Protein AF-0000000074165995 (afdb_homodimer)

Sequence (216 aa):
MGRVEPGESVTDAVRREVREEAGLVVAPDVELTGVYTDPATQLFDTSDGPMQYLAHVFRCAWVDGDPEPDGDETTAVDFFEPGEYPTDLHPSDDWIAHARHGDGVEVTMGRVEPGESVTDAVRREVREEAGLVVAPDVELTGVYTDPATQLFDTSDGPMQYLAHVFRCAWVDGDPEPDGDETTAVDFFEPGEYPTDLHPSDDWIAHARHGDGVEVT

pLDDT: mean 88.99, std 8.63, range [54.12, 97.25]

Secondary structure (DSSP, 8-state):
---PPTTS-HHHHHHHHHHHHH-EEE-S--EEEEEE--HHHHEEEETTEEEE--EEEEE--EEEE-----SSS-S------TT-S-TT-SS-HHHHHHHHH--S-EE-/---PPTTS-HHHHHHHHHHHHH-EEE-S--EEEEEE--HHHHEEEETTEEEE--EEEEE--EEEE-----SSS-S------TT-S-TTPSSPHHHHHHHHH--S-EE-

Foldseek 3Di:
DWDDDPPDDPLVRVQVCCCQAFVFGWDSDKAWAEWEFPCVQFWDADPVGIDGDGDTDIDTHTDDGDTDGNCPPHNDDDDDDVPGDDCPDPDHPVSVVRNVDNDHYYYD/DWDDDPPDDPLVRVQVCCCQAFVFGWDSDKAWAEWEFPCVPFWDADPVGIDGDGDTDIDTHTDDGDTDGNCPPHNDDDDDDVPGDDCPDPDHPVSVVRNVDNDHYYYD

Solvent-accessible surface area (backbone atoms only — not comparable to full-atom values): 12763 Å² total; per-residue (Å²): 136,78,71,71,51,89,80,43,20,58,65,55,29,51,48,50,39,41,29,60,39,29,31,31,36,51,45,88,77,59,40,71,30,29,39,46,18,38,33,93,78,27,51,42,84,46,99,94,39,77,45,68,46,75,43,73,41,68,45,69,45,81,71,44,71,56,71,34,40,56,66,72,93,22,82,71,51,80,90,60,57,92,89,66,52,74,82,81,52,87,77,53,70,61,56,54,50,38,61,74,67,49,81,70,65,47,76,60,137,79,70,70,52,89,81,43,19,58,65,54,28,50,49,49,38,41,30,58,40,28,32,30,36,51,46,88,75,60,39,72,29,30,39,45,18,37,34,92,80,28,51,41,83,48,99,94,40,80,45,68,46,77,42,73,41,66,46,68,45,80,72,43,69,58,70,34,42,56,65,73,93,22,82,72,50,78,91,59,57,92,88,64,51,73,84,82,47,89,70,55,70,62,55,54,50,39,61,72,67,50,80,69,64,48,75,60

Radius of gyration: 19.13 Å; Cα contacts (8 Å, |Δi|>4): 357; chains: 2; bounding box: 40×54×45 Å

Nearest PDB structures (foldseek):
  5isy-assembly1_C  TM=7.998E-01  e=5.322E-03  Escherichia coli K-12
  3j7y-assembly1_e  TM=4.695E-01  e=6.249E+00  Homo sapiens
  8b9a-assembly1_C  TM=3.951E-01  e=5.864E+00  Saccharomyces cerevisiae
  3j7y-assembly1_e  TM=4.696E-01  e=4.653E+00  Homo sapiens
  8b9a-assembly1_C  TM=3.965E-01  e=4.367E+00  Saccharomyces cerevisiae

Structure (mmCIF, N/CA/C/O backbone):
data_AF-0000000074165995-model_v1
#
loop_
_entity.id
_entity.type
_entity.pdbx_description
1 polymer 'Mismatch repair protein'
#
loop_
_atom_site.group_PDB
_atom_site.id
_atom_site.type_symbol
_atom_site.label_atom_id
_atom_site.label_alt_id
_atom_site.label_comp_id
_atom_site.label_asym_id
_atom_site.label_entity_id
_atom_site.label_seq_id
_atom_site.pdbx_PDB_ins_code
_atom_site.Cartn_x
_atom_site.Cartn_y
_atom_site.Cartn_z
_atom_site.occupancy
_atom_site.B_iso_or_equiv
_atom_site.auth_seq_id
_atom_site.auth_comp_id
_atom_site.auth_asym_id
_atom_site.auth_atom_id
_atom_site.pdbx_PDB_model_num
ATOM 1 N N . MET A 1 1 ? -4.707 -13.18 -7.508 1 67.5 1 MET A N 1
ATOM 2 C CA . MET A 1 1 ? -4.207 -12.078 -6.691 1 67.5 1 MET A CA 1
ATOM 3 C C . MET A 1 1 ? -4.301 -12.414 -5.207 1 67.5 1 MET A C 1
ATOM 5 O O . MET A 1 1 ? -5.27 -13.031 -4.766 1 67.5 1 MET A O 1
ATOM 9 N N . GLY A 1 2 ? -3.135 -12.188 -4.57 1 79.44 2 GLY A N 1
ATOM 10 C CA . GLY A 1 2 ? -3.1 -12.523 -3.154 1 79.44 2 GLY A CA 1
ATOM 11 C C . GLY A 1 2 ? -3.484 -11.367 -2.258 1 79.44 2 GLY A C 1
ATOM 12 O O . GLY A 1 2 ? -3.273 -10.203 -2.609 1 79.44 2 GLY A O 1
ATOM 13 N N . ARG A 1 3 ? -4.18 -11.695 -1.205 1 85.75 3 ARG A N 1
ATOM 14 C CA . ARG A 1 3 ? -4.57 -10.711 -0.198 1 85.75 3 ARG A CA 1
ATOM 15 C C . ARG A 1 3 ? -3.732 -10.867 1.068 1 85.75 3 ARG A C 1
ATOM 17 O O . ARG A 1 3 ? -3.299 -11.969 1.401 1 85.75 3 ARG A O 1
ATOM 24 N N . VAL A 1 4 ? -3.492 -9.703 1.673 1 90.81 4 VAL A N 1
ATOM 25 C CA . VAL A 1 4 ? -2.811 -9.727 2.963 1 90.81 4 VAL A CA 1
ATOM 26 C C . VAL A 1 4 ? -3.791 -10.141 4.059 1 90.81 4 VAL A C 1
ATOM 28 O O . VAL A 1 4 ? -4.898 -9.594 4.145 1 90.81 4 VAL A O 1
ATOM 31 N N . GLU A 1 5 ? -3.455 -11.172 4.848 1 89.06 5 GLU A N 1
ATOM 32 C CA . GLU A 1 5 ? -4.289 -11.602 5.965 1 89.06 5 GLU A CA 1
ATOM 33 C C . GLU A 1 5 ? -3.891 -10.891 7.254 1 89.06 5 GLU A C 1
ATOM 35 O O . GLU A 1 5 ? -2.732 -10.508 7.426 1 89.06 5 GLU A O 1
ATOM 40 N N . PRO A 1 6 ? -4.859 -10.727 8.086 1 87.12 6 PRO A N 1
ATOM 41 C CA . PRO A 1 6 ? -4.504 -10.133 9.375 1 87.12 6 PRO A CA 1
ATOM 42 C C . PRO A 1 6 ? -3.389 -10.898 10.086 1 87.12 6 PRO A C 1
ATOM 44 O O . PRO A 1 6 ? -3.367 -12.125 10.07 1 87.12 6 PRO A O 1
ATOM 47 N N . GLY A 1 7 ? -2.398 -10.156 10.641 1 92.31 7 GLY A N 1
ATOM 48 C CA . GLY A 1 7 ? -1.324 -10.773 11.406 1 92.31 7 GLY A CA 1
ATOM 49 C C . GLY A 1 7 ? -0.069 -11.008 10.586 1 92.31 7 GLY A C 1
ATOM 50 O O . GLY A 1 7 ? 0.951 -11.453 11.109 1 92.31 7 GLY A O 1
ATOM 51 N N . GLU A 1 8 ? -0.115 -10.664 9.328 1 94.25 8 GLU A N 1
ATOM 52 C CA . GLU A 1 8 ? 1.097 -10.82 8.531 1 94.25 8 GLU A CA 1
ATOM 53 C C . GLU A 1 8 ? 1.443 -9.531 7.793 1 94.25 8 GLU A C 1
ATOM 55 O O . GLU A 1 8 ? 0.583 -8.664 7.605 1 94.25 8 GLU A O 1
ATOM 60 N N . SER A 1 9 ? 2.725 -9.43 7.457 1 95.12 9 SER A N 1
ATOM 61 C CA . SER A 1 9 ? 3.176 -8.312 6.629 1 95.12 9 SER A CA 1
ATOM 62 C C . SER A 1 9 ? 2.875 -8.562 5.156 1 95.12 9 SER A C 1
ATOM 64 O O . SER A 1 9 ? 2.572 -9.688 4.758 1 95.12 9 SER A O 1
ATOM 66 N N . VAL A 1 10 ? 2.939 -7.469 4.398 1 95.5 10 VAL A N 1
ATOM 67 C CA . VAL A 1 10 ? 2.699 -7.602 2.967 1 95.5 10 VAL A CA 1
ATOM 68 C C . VAL A 1 10 ? 3.754 -8.523 2.35 1 95.5 10 VAL A C 1
ATOM 70 O O . VAL A 1 10 ? 3.457 -9.281 1.426 1 95.5 10 VAL A O 1
ATOM 73 N N . THR A 1 11 ? 4.988 -8.508 2.834 1 96.38 11 THR A N 1
ATOM 74 C CA . THR A 1 11 ? 6.051 -9.352 2.289 1 96.38 11 THR A CA 1
ATOM 75 C C . THR A 1 11 ? 5.824 -10.812 2.662 1 96.38 11 THR A C 1
ATOM 77 O O . THR A 1 11 ? 6.059 -11.711 1.848 1 96.38 11 THR A O 1
ATOM 80 N N . ASP A 1 12 ? 5.324 -11.039 3.918 1 96 12 ASP A N 1
ATOM 81 C CA . ASP A 1 12 ? 4.969 -12.398 4.312 1 96 12 ASP A CA 1
ATOM 82 C C . ASP A 1 12 ? 3.826 -12.938 3.455 1 96 12 ASP A C 1
ATOM 84 O O . ASP A 1 12 ? 3.83 -14.109 3.07 1 96 12 ASP A O 1
ATOM 88 N N . ALA A 1 13 ? 2.893 -12.062 3.225 1 95.94 13 ALA A N 1
ATOM 89 C CA . ALA A 1 13 ? 1.752 -12.445 2.398 1 95.94 13 ALA A CA 1
ATOM 90 C C . ALA A 1 13 ? 2.203 -12.852 0.999 1 95.94 13 ALA A C 1
ATOM 92 O O . ALA A 1 13 ? 1.726 -13.852 0.452 1 95.94 13 ALA A O 1
ATOM 93 N N . VAL A 1 14 ? 3.141 -12.062 0.401 1 96.19 14 VAL A N 1
ATOM 94 C CA . VAL A 1 14 ? 3.652 -12.367 -0.931 1 96.19 14 VAL A CA 1
ATOM 95 C C . VAL A 1 14 ? 4.266 -13.766 -0.942 1 96.19 14 VAL A C 1
ATOM 97 O O . VAL A 1 14 ? 3.93 -14.586 -1.797 1 96.19 14 VAL A O 1
ATOM 100 N N . ARG A 1 15 ? 5.086 -14.016 0.043 1 96.56 15 ARG A N 1
ATOM 101 C CA . ARG A 1 15 ? 5.766 -15.305 0.099 1 96.56 15 ARG A CA 1
ATOM 102 C C . ARG A 1 15 ? 4.766 -16.438 0.296 1 96.56 15 ARG A C 1
ATOM 104 O O . ARG A 1 15 ? 4.875 -17.484 -0.348 1 96.56 15 ARG A O 1
ATOM 111 N N . ARG A 1 16 ? 3.85 -16.234 1.185 1 96.25 16 ARG A N 1
ATOM 112 C CA . ARG A 1 16 ? 2.836 -17.25 1.437 1 96.25 16 ARG A CA 1
ATOM 113 C C . ARG A 1 16 ? 1.976 -17.484 0.2 1 96.25 16 ARG A C 1
ATOM 115 O O . ARG A 1 16 ? 1.785 -18.625 -0.223 1 96.25 16 ARG A O 1
ATOM 122 N N . GLU A 1 17 ? 1.45 -16.422 -0.405 1 95.75 17 GLU A N 1
ATOM 123 C CA . GLU A 1 17 ? 0.524 -16.516 -1.528 1 95.75 17 GLU A CA 1
ATOM 124 C C . GLU A 1 17 ? 1.2 -17.156 -2.742 1 95.75 17 GLU A C 1
ATOM 126 O O . GLU A 1 17 ? 0.565 -17.891 -3.5 1 95.75 17 GLU A O 1
ATOM 131 N N . VAL A 1 18 ? 2.482 -16.828 -3.037 1 95.38 18 VAL A N 1
ATOM 132 C CA . VAL A 1 18 ? 3.219 -17.406 -4.152 1 95.38 18 VAL A CA 1
ATOM 133 C C . VAL A 1 18 ? 3.359 -18.922 -3.947 1 95.38 18 VAL A C 1
ATOM 135 O O . VAL A 1 18 ? 3.211 -19.703 -4.891 1 95.38 18 VAL A O 1
ATOM 138 N N . ARG A 1 19 ? 3.6 -19.266 -2.674 1 95.62 19 ARG A N 1
ATOM 139 C CA . ARG A 1 19 ? 3.695 -20.688 -2.35 1 95.62 19 ARG A CA 1
ATOM 140 C C . ARG A 1 19 ? 2.35 -21.391 -2.529 1 95.62 19 ARG A C 1
ATOM 142 O O . ARG A 1 19 ? 2.271 -22.453 -3.146 1 95.62 19 ARG A O 1
ATOM 149 N N . GLU A 1 2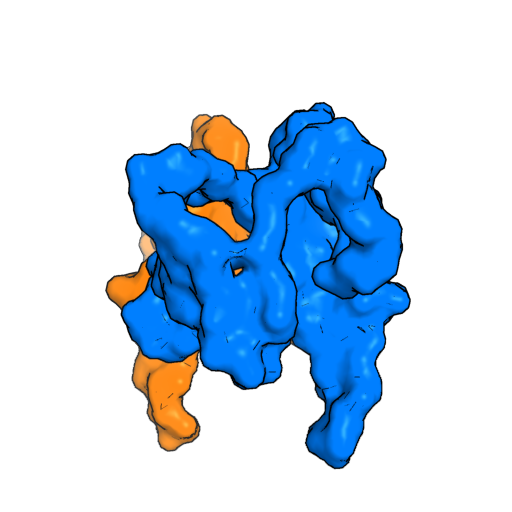0 ? 1.298 -20.797 -2 1 94.5 20 GLU A N 1
ATOM 150 C CA . GLU A 1 20 ? -0.033 -21.391 -2.018 1 94.5 20 GLU A CA 1
ATOM 151 C C . GLU A 1 20 ? -0.589 -21.453 -3.438 1 94.5 20 GLU A C 1
ATOM 153 O O . GLU A 1 20 ? -1.146 -22.484 -3.842 1 94.5 20 GLU A O 1
ATOM 158 N N . GLU A 1 21 ? -0.454 -20.422 -4.258 1 93.44 21 GLU A N 1
ATOM 159 C CA . GLU A 1 21 ? -1.161 -20.312 -5.531 1 93.44 21 GLU A CA 1
ATOM 160 C C . GLU A 1 21 ? -0.305 -20.812 -6.684 1 93.44 21 GLU A C 1
ATOM 162 O O . GLU A 1 21 ? -0.827 -21.156 -7.75 1 93.44 21 GLU A O 1
ATOM 167 N N . ALA A 1 22 ? 1.075 -20.828 -6.566 1 94.25 22 ALA A N 1
ATOM 168 C CA . ALA A 1 22 ? 1.949 -21.188 -7.684 1 94.25 22 ALA A CA 1
ATOM 169 C C . ALA A 1 22 ? 2.881 -22.328 -7.316 1 94.25 22 ALA A C 1
ATOM 171 O O . ALA A 1 22 ? 3.582 -22.875 -8.18 1 94.25 22 ALA A O 1
ATOM 172 N N . GLY A 1 23 ? 2.949 -22.703 -5.953 1 94.69 23 GLY A N 1
ATOM 173 C CA . GLY A 1 23 ? 3.812 -23.781 -5.52 1 94.69 23 GLY A CA 1
ATOM 174 C C . GLY A 1 23 ? 5.277 -23.391 -5.469 1 94.69 23 GLY A C 1
ATOM 175 O O . GLY A 1 23 ? 6.152 -24.266 -5.465 1 94.69 23 GLY A O 1
ATOM 176 N N . LEU A 1 24 ? 5.594 -22.125 -5.488 1 96.06 24 LEU A N 1
ATOM 177 C CA . LEU A 1 24 ? 6.969 -21.656 -5.578 1 96.06 24 LEU A CA 1
ATOM 178 C C . LEU A 1 24 ? 7.441 -21.078 -4.246 1 96.06 24 LEU A C 1
ATOM 180 O O . LEU A 1 24 ? 6.641 -20.547 -3.479 1 96.06 24 LEU A O 1
ATOM 184 N N . VAL A 1 25 ? 8.656 -21.266 -4.012 1 97 25 VAL A N 1
ATOM 185 C CA . VAL A 1 25 ? 9.32 -20.609 -2.889 1 97 25 VAL A CA 1
ATOM 186 C C . VAL A 1 25 ? 10.203 -19.469 -3.402 1 97 25 VAL A C 1
ATOM 188 O O . VAL A 1 25 ? 11.008 -19.672 -4.312 1 97 25 VAL A O 1
ATOM 191 N N . VAL A 1 26 ? 10.016 -18.328 -2.834 1 97.25 26 VAL A N 1
ATOM 192 C CA . VAL A 1 26 ? 10.781 -17.172 -3.279 1 97.25 26 VAL A CA 1
ATOM 193 C C . VAL A 1 26 ? 11.695 -16.688 -2.152 1 97.25 26 VAL A C 1
ATOM 195 O O . VAL A 1 26 ? 11.477 -17.031 -0.985 1 97.25 26 VAL A O 1
ATOM 198 N N . ALA A 1 27 ? 12.75 -16.016 -2.537 1 97 27 ALA A N 1
ATOM 199 C CA . ALA A 1 27 ? 13.68 -15.453 -1.561 1 97 27 ALA A CA 1
ATOM 200 C C . ALA A 1 27 ? 12.961 -14.539 -0.581 1 97 27 ALA A C 1
ATOM 202 O O . ALA A 1 27 ? 11.969 -13.891 -0.938 1 97 27 ALA A O 1
ATOM 203 N N . PRO A 1 28 ? 13.484 -14.461 0.594 1 94.25 28 PRO A N 1
ATOM 204 C CA . PRO A 1 28 ? 12.812 -13.641 1.609 1 94.25 28 PRO A CA 1
ATOM 205 C C . PRO A 1 28 ? 12.742 -12.164 1.226 1 94.25 28 PRO A C 1
ATOM 207 O O . PRO A 1 28 ? 11.812 -11.469 1.627 1 94.25 28 PRO A O 1
ATOM 210 N N . ASP A 1 29 ? 13.805 -11.75 0.525 1 93.5 29 ASP A N 1
ATOM 211 C CA . ASP A 1 29 ? 13.852 -10.344 0.144 1 93.5 29 ASP A CA 1
ATOM 212 C C . ASP A 1 29 ? 13.031 -10.094 -1.121 1 93.5 29 ASP A C 1
ATOM 214 O O . ASP A 1 29 ? 13.555 -10.188 -2.234 1 93.5 29 ASP A O 1
ATOM 218 N N . VAL A 1 30 ? 11.805 -9.727 -0.94 1 95 30 VAL A N 1
ATOM 219 C CA . VAL A 1 30 ? 10.953 -9.328 -2.059 1 95 30 VAL A CA 1
ATOM 220 C C . VAL A 1 30 ? 11.016 -7.816 -2.244 1 95 30 VAL A C 1
ATOM 222 O O . VAL A 1 30 ? 11.148 -7.07 -1.271 1 95 30 VAL A O 1
ATOM 225 N N . GLU A 1 31 ? 10.953 -7.41 -3.504 1 95.12 31 GLU A N 1
ATOM 226 C CA . GLU A 1 31 ? 11.133 -5.996 -3.822 1 95.12 31 GLU A CA 1
ATOM 227 C C . GLU A 1 31 ? 9.844 -5.371 -4.34 1 95.12 31 GLU A C 1
ATOM 229 O O . GLU A 1 31 ? 9.289 -5.82 -5.348 1 95.12 31 GLU A O 1
ATOM 234 N N . LEU A 1 32 ? 9.383 -4.355 -3.646 1 97 32 LEU A N 1
ATOM 235 C CA . LEU A 1 32 ? 8.234 -3.607 -4.137 1 97 32 LEU A CA 1
ATOM 236 C C . LEU A 1 32 ? 8.578 -2.857 -5.418 1 97 32 LEU A C 1
ATOM 238 O O . LEU A 1 32 ? 9.562 -2.127 -5.469 1 97 32 LEU A O 1
ATOM 242 N N . THR A 1 33 ? 7.805 -2.988 -6.434 1 95.81 33 THR A N 1
ATOM 243 C CA . THR A 1 33 ? 8.078 -2.309 -7.695 1 95.81 33 THR A CA 1
ATOM 244 C C . THR A 1 33 ? 6.977 -1.302 -8.016 1 95.81 33 THR A C 1
ATOM 246 O O . THR A 1 33 ? 7.164 -0.422 -8.859 1 95.81 33 THR A O 1
ATOM 249 N N . GLY A 1 34 ? 5.875 -1.507 -7.344 1 95.56 34 GLY A N 1
ATOM 250 C CA . GLY A 1 34 ? 4.801 -0.574 -7.645 1 95.56 34 GLY A CA 1
ATOM 251 C C . GLY A 1 34 ? 3.656 -0.645 -6.648 1 95.56 34 GLY A C 1
ATOM 252 O O . GLY A 1 34 ? 3.432 -1.685 -6.027 1 95.56 34 GLY A O 1
ATOM 253 N N . VAL A 1 35 ? 2.98 0.45 -6.441 1 95.88 35 VAL A N 1
ATOM 254 C CA . VAL A 1 35 ? 1.7 0.593 -5.758 1 95.88 35 VAL A CA 1
ATOM 255 C C . VAL A 1 35 ? 0.675 1.219 -6.699 1 95.88 35 VAL A C 1
ATOM 257 O O . VAL A 1 35 ? 0.752 2.41 -7.008 1 95.88 35 VAL A O 1
ATOM 260 N N . TYR A 1 36 ? -0.253 0.451 -7.098 1 93.44 36 TYR A N 1
ATOM 261 C CA . TYR A 1 36 ? -1.216 0.891 -8.102 1 93.44 36 TYR A CA 1
ATOM 262 C C . TYR A 1 36 ? -2.604 1.052 -7.492 1 93.44 36 TYR A C 1
ATOM 264 O O . TYR A 1 36 ? -3.223 0.07 -7.074 1 93.44 36 TYR A O 1
ATOM 272 N N . THR A 1 37 ? -3.057 2.285 -7.539 1 93.94 37 THR A N 1
ATOM 273 C CA . THR A 1 37 ? -4.277 2.59 -6.801 1 93.94 37 THR A CA 1
ATOM 274 C C . THR A 1 37 ? -5.223 3.441 -7.641 1 93.94 37 THR A C 1
ATOM 276 O O . THR A 1 37 ? -6.254 3.904 -7.152 1 93.94 37 THR A O 1
ATOM 279 N N . ASP A 1 38 ? -4.859 3.752 -8.906 1 93.06 38 ASP A N 1
ATOM 280 C CA . ASP A 1 38 ? -5.699 4.566 -9.781 1 93.06 38 ASP A CA 1
ATOM 281 C C . ASP A 1 38 ? -7.094 3.963 -9.914 1 93.06 38 ASP A C 1
ATOM 283 O O . ASP A 1 38 ? -7.246 2.84 -10.406 1 93.06 38 ASP A O 1
ATOM 287 N N . PRO A 1 39 ? -8.07 4.715 -9.477 1 93.25 39 PRO A N 1
ATOM 288 C CA . PRO A 1 39 ? -9.43 4.176 -9.531 1 93.25 39 PRO A CA 1
ATOM 289 C C . PRO A 1 39 ? -9.844 3.762 -10.945 1 93.25 39 PRO A C 1
ATOM 291 O O . PRO A 1 39 ? -10.703 2.898 -11.109 1 93.25 39 PRO A O 1
ATOM 294 N N . ALA A 1 40 ? -9.25 4.387 -11.977 1 91.5 40 ALA A N 1
ATOM 295 C CA . ALA A 1 40 ? -9.57 4.027 -13.352 1 91.5 40 ALA A CA 1
ATOM 296 C C . ALA A 1 40 ? -9.289 2.553 -13.617 1 91.5 40 ALA A C 1
ATOM 298 O O . ALA A 1 40 ? -9.922 1.939 -14.484 1 91.5 40 ALA A O 1
ATOM 299 N N . THR A 1 41 ? -8.398 1.993 -12.844 1 88.5 41 THR A N 1
ATOM 300 C CA . THR A 1 41 ? -8.016 0.61 -13.109 1 88.5 41 THR A CA 1
ATOM 301 C C . THR A 1 41 ? -8.242 -0.258 -11.875 1 88.5 41 THR A C 1
ATOM 303 O O . THR A 1 41 ? -8.211 -1.487 -11.953 1 88.5 41 THR A O 1
ATOM 306 N N . GLN A 1 42 ? -8.492 0.353 -10.719 1 91.06 42 GLN A N 1
ATOM 307 C CA . GLN A 1 42 ? -8.477 -0.442 -9.5 1 91.06 42 GLN A CA 1
ATOM 308 C C . GLN A 1 42 ? -9.828 -0.387 -8.789 1 91.06 42 GLN A C 1
ATOM 310 O O . GLN A 1 42 ? -10.008 -0.995 -7.734 1 91.06 42 GLN A O 1
ATOM 315 N N . LEU A 1 43 ? -10.711 0.363 -9.328 1 90.75 43 LEU A N 1
ATOM 316 C CA . LEU A 1 43 ? -12.055 0.431 -8.766 1 90.75 43 LEU A CA 1
ATOM 317 C C . LEU A 1 43 ? -12.992 -0.538 -9.484 1 90.75 43 LEU A C 1
ATOM 319 O O . LEU A 1 43 ? -13.094 -0.511 -10.711 1 90.75 43 LEU A O 1
ATOM 323 N N . PHE A 1 44 ? -13.586 -1.406 -8.656 1 90 44 PHE A N 1
ATOM 324 C CA . PHE A 1 44 ? -14.461 -2.441 -9.188 1 90 44 PHE A CA 1
ATOM 325 C C . PHE A 1 44 ? -15.812 -2.426 -8.484 1 90 44 PHE A C 1
ATOM 327 O O . PHE A 1 44 ? -15.891 -2.166 -7.281 1 90 44 PHE A O 1
ATOM 334 N N . ASP A 1 45 ? -16.875 -2.715 -9.234 1 89.38 45 ASP A N 1
ATOM 335 C CA . ASP A 1 45 ? -18.203 -2.871 -8.641 1 89.38 45 ASP A CA 1
ATOM 336 C C . ASP A 1 45 ? -18.422 -4.301 -8.148 1 89.38 45 ASP A C 1
ATOM 338 O O . ASP A 1 45 ? -18.125 -5.262 -8.867 1 89.38 45 ASP A O 1
ATOM 342 N N . THR A 1 46 ? -18.719 -4.379 -6.852 1 89.19 46 THR A N 1
ATOM 343 C CA . THR A 1 46 ? -19.047 -5.68 -6.285 1 89.19 46 THR A CA 1
ATOM 344 C C . THR A 1 46 ? -20.484 -5.703 -5.777 1 89.19 46 THR A C 1
ATOM 346 O O . THR A 1 46 ? -21.156 -4.672 -5.766 1 89.19 46 THR A O 1
ATOM 349 N N . SER A 1 47 ? -20.984 -6.93 -5.477 1 91.62 47 SER A N 1
ATOM 350 C CA . SER A 1 47 ? -22.344 -7.07 -4.93 1 91.62 47 SER A CA 1
ATOM 351 C C . SER A 1 47 ? -22.5 -6.277 -3.635 1 91.62 47 SER A C 1
ATOM 353 O O . SER A 1 47 ? -23.594 -5.84 -3.299 1 91.62 47 SER A O 1
ATOM 355 N N . ASP A 1 48 ? -21.484 -6.035 -2.879 1 89.06 48 ASP A N 1
ATOM 356 C CA . ASP A 1 48 ? -21.484 -5.352 -1.59 1 89.06 48 ASP A CA 1
ATOM 357 C C . ASP A 1 48 ? -21.172 -3.867 -1.757 1 89.06 48 ASP A C 1
ATOM 359 O O . ASP A 1 48 ? -21.031 -3.143 -0.77 1 89.06 48 ASP A O 1
ATOM 363 N N . GLY A 1 49 ? -21.047 -3.488 -3.084 1 88.5 49 GLY A N 1
ATOM 364 C CA . GLY A 1 49 ? -20.688 -2.107 -3.352 1 88.5 49 GLY A CA 1
ATOM 365 C C . GLY A 1 49 ? -19.328 -1.965 -4.008 1 88.5 49 GLY A C 1
ATOM 366 O O . GLY A 1 49 ? -18.672 -2.963 -4.328 1 88.5 49 GLY A O 1
ATOM 367 N N . PRO A 1 50 ? -18.969 -0.705 -4.27 1 88.25 50 PRO A N 1
ATOM 368 C CA . PRO A 1 50 ? -17.672 -0.485 -4.91 1 88.25 50 PRO A CA 1
ATOM 369 C C . PRO A 1 50 ? -16.5 -0.877 -4.012 1 88.25 50 PRO A C 1
ATOM 371 O O . PRO A 1 50 ? -16.547 -0.688 -2.795 1 88.25 50 PRO A O 1
ATOM 374 N N . MET A 1 51 ? -15.57 -1.525 -4.656 1 89.06 51 MET A N 1
ATOM 375 C CA . MET A 1 51 ? -14.344 -1.924 -3.979 1 89.06 51 MET A CA 1
ATOM 376 C C . MET A 1 51 ? -13.117 -1.461 -4.758 1 89.06 51 MET A C 1
ATOM 378 O O . MET A 1 51 ? -13.023 -1.672 -5.969 1 89.06 51 MET A O 1
ATOM 382 N N . GLN A 1 52 ? -12.273 -0.772 -4.07 1 90.25 52 GLN A N 1
ATOM 383 C CA . GLN A 1 52 ? -11.016 -0.332 -4.676 1 90.25 52 GLN A CA 1
ATOM 384 C C . GLN A 1 52 ? -9.828 -1.072 -4.074 1 90.25 52 GLN A C 1
ATOM 386 O O . GLN A 1 52 ? -9.719 -1.197 -2.854 1 90.25 52 GLN A O 1
ATOM 391 N N . TYR A 1 53 ? -9.023 -1.486 -4.969 1 89.44 53 TYR A N 1
ATOM 392 C CA . TYR A 1 53 ? -7.836 -2.201 -4.516 1 89.44 53 TYR A CA 1
ATOM 393 C C . TYR A 1 53 ? -6.621 -1.279 -4.488 1 89.44 53 TYR A C 1
ATOM 395 O O . TYR A 1 53 ? -6.477 -0.411 -5.352 1 89.44 53 TYR A O 1
ATOM 403 N N . LEU A 1 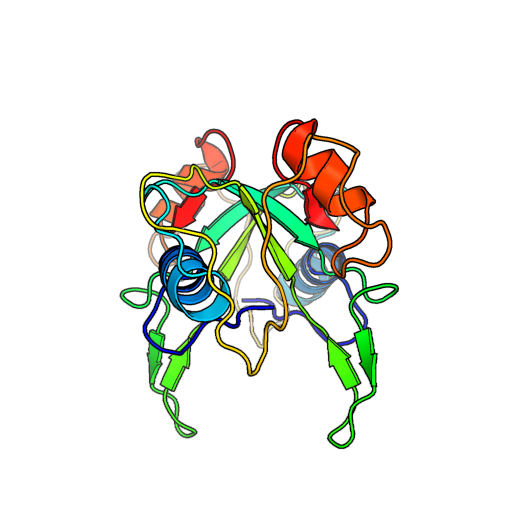54 ? -5.824 -1.456 -3.465 1 92.06 54 LEU A N 1
ATOM 404 C CA . LEU A 1 54 ? -4.453 -0.959 -3.482 1 92.06 54 LEU A CA 1
ATOM 405 C C . LEU A 1 54 ? -3.475 -2.074 -3.838 1 92.06 54 LEU A C 1
ATOM 407 O O . LEU A 1 54 ? -3.031 -2.818 -2.959 1 92.06 54 LEU A O 1
ATOM 411 N N . ALA A 1 55 ? -3.182 -2.059 -5.031 1 93.06 55 ALA A N 1
ATOM 412 C CA . ALA A 1 55 ? -2.377 -3.178 -5.516 1 93.06 55 ALA A CA 1
ATOM 413 C C . ALA A 1 55 ? -0.891 -2.93 -5.27 1 93.06 55 ALA A C 1
ATOM 415 O O . ALA A 1 55 ? -0.354 -1.896 -5.672 1 93.06 55 ALA A O 1
ATOM 416 N N . HIS A 1 56 ? -0.291 -3.826 -4.582 1 95 56 HIS A N 1
ATOM 417 C CA . HIS A 1 56 ? 1.156 -3.842 -4.402 1 95 56 HIS A CA 1
ATOM 418 C C . HIS A 1 56 ? 1.806 -4.922 -5.262 1 95 56 HIS A C 1
ATOM 420 O O . HIS A 1 56 ? 1.439 -6.098 -5.176 1 95 56 HIS A O 1
ATOM 426 N N . VAL A 1 57 ? 2.732 -4.535 -6.07 1 94.56 57 VAL A N 1
ATOM 427 C CA . VAL A 1 57 ? 3.422 -5.469 -6.957 1 94.56 57 VAL A CA 1
ATOM 428 C C . VAL A 1 57 ? 4.867 -5.645 -6.496 1 94.56 57 VAL A C 1
ATOM 430 O O . VAL A 1 57 ? 5.566 -4.66 -6.234 1 94.56 57 VAL A O 1
ATOM 433 N N . PHE A 1 58 ? 5.254 -6.887 -6.398 1 95.5 58 PHE A N 1
ATOM 434 C CA . PHE A 1 58 ? 6.594 -7.219 -5.93 1 95.5 58 PHE A CA 1
ATOM 435 C C . PHE A 1 58 ? 7.344 -8.047 -6.969 1 95.5 58 PHE A C 1
ATOM 437 O O . PHE A 1 58 ? 6.738 -8.828 -7.699 1 95.5 58 PHE A O 1
ATOM 444 N N . ARG A 1 59 ? 8.594 -7.773 -6.984 1 94 59 ARG A N 1
ATOM 445 C CA . ARG A 1 59 ? 9.531 -8.648 -7.676 1 94 59 ARG A CA 1
ATOM 446 C C . ARG A 1 59 ? 10.188 -9.625 -6.703 1 94 59 ARG A C 1
ATOM 448 O O . ARG A 1 59 ? 10.617 -9.234 -5.621 1 94 59 ARG A O 1
ATOM 455 N N . CYS A 1 60 ? 10.117 -10.875 -7.086 1 94.56 60 CYS A N 1
ATOM 456 C CA . CYS A 1 60 ? 10.656 -11.922 -6.23 1 94.56 60 CYS A CA 1
ATOM 457 C C . CYS A 1 60 ? 11.633 -12.805 -7 1 94.56 60 CYS A C 1
ATOM 459 O O . CYS A 1 60 ? 11.484 -12.992 -8.211 1 94.56 60 CYS A O 1
ATOM 461 N N . ALA A 1 61 ? 12.602 -13.32 -6.23 1 95.06 61 ALA A N 1
ATOM 462 C CA . ALA A 1 61 ? 13.516 -14.297 -6.816 1 95.06 61 ALA A CA 1
ATOM 463 C C . ALA A 1 61 ? 13.109 -15.719 -6.449 1 95.06 61 ALA A C 1
ATOM 465 O O . ALA A 1 61 ? 12.898 -16.031 -5.277 1 95.06 61 ALA A O 1
ATOM 466 N N . TRP A 1 62 ? 12.891 -16.516 -7.43 1 94.81 62 TRP A N 1
ATOM 467 C CA . TRP A 1 62 ? 12.594 -17.922 -7.211 1 94.81 62 TRP A CA 1
ATOM 468 C C . TRP A 1 62 ? 13.797 -18.641 -6.613 1 94.81 62 TRP A C 1
ATOM 470 O O . TRP A 1 62 ? 14.914 -18.516 -7.109 1 94.81 62 TRP A O 1
ATOM 480 N N . VAL A 1 63 ? 13.547 -19.391 -5.551 1 97 63 VAL A N 1
ATOM 481 C CA . VAL A 1 63 ? 14.68 -20.062 -4.93 1 97 63 VAL A CA 1
ATOM 482 C C . VAL A 1 63 ? 14.414 -21.562 -4.848 1 97 63 VAL A C 1
ATOM 484 O O . VAL A 1 63 ? 15.344 -22.359 -4.773 1 97 63 VAL A O 1
ATOM 487 N N . ASP A 1 64 ? 13.164 -21.922 -4.832 1 96.62 64 ASP A N 1
ATOM 488 C CA . ASP A 1 64 ? 12.82 -23.344 -4.77 1 96.62 64 ASP A CA 1
ATOM 489 C C . ASP A 1 64 ? 11.367 -23.562 -5.184 1 96.62 64 ASP A C 1
ATOM 491 O O . ASP A 1 64 ? 10.625 -22.609 -5.422 1 96.62 64 ASP A O 1
ATOM 495 N N . GLY A 1 65 ? 11.016 -24.828 -5.324 1 95 65 GLY A N 1
ATOM 496 C CA . GLY A 1 65 ? 9.656 -25.188 -5.695 1 95 65 GLY A CA 1
ATOM 497 C C . GLY A 1 65 ? 9.469 -25.344 -7.191 1 95 65 GLY A C 1
ATOM 498 O O . GLY A 1 65 ? 10.273 -24.844 -7.98 1 95 65 GLY A O 1
ATOM 499 N N . ASP A 1 66 ? 8.43 -26.125 -7.531 1 93.69 66 ASP A N 1
ATOM 500 C CA . ASP A 1 66 ? 8.016 -26.312 -8.922 1 93.69 66 ASP A CA 1
ATOM 501 C C . ASP A 1 66 ? 6.625 -25.734 -9.156 1 93.69 66 ASP A C 1
ATOM 503 O O . ASP A 1 66 ? 5.754 -25.828 -8.289 1 93.69 66 ASP A O 1
ATOM 507 N N . PRO A 1 67 ? 6.523 -25.047 -10.336 1 91.88 67 PRO A N 1
ATOM 508 C CA . PRO A 1 67 ? 5.215 -24.453 -10.609 1 91.88 67 PRO A CA 1
ATOM 509 C C . PRO A 1 67 ? 4.07 -25.453 -10.469 1 91.88 67 PRO A C 1
ATOM 511 O O . PRO A 1 67 ? 4.047 -26.469 -11.164 1 91.88 67 PRO A O 1
ATOM 514 N N . GLU A 1 68 ? 3.195 -25.172 -9.594 1 92.94 68 GLU A N 1
ATOM 515 C CA . GLU A 1 68 ? 1.991 -25.969 -9.344 1 92.94 68 GLU A CA 1
ATOM 516 C C . GLU A 1 68 ? 0.815 -25.062 -8.961 1 92.94 68 GLU A C 1
ATOM 518 O O . GLU A 1 68 ? 0.824 -24.453 -7.898 1 92.94 68 GLU A O 1
ATOM 523 N N . PRO A 1 69 ? -0.186 -25.078 -9.828 1 90.06 69 PRO A N 1
ATOM 524 C CA . PRO A 1 69 ? -1.352 -24.266 -9.461 1 90.06 69 PRO A CA 1
ATOM 525 C C . PRO A 1 69 ? -2.166 -24.891 -8.328 1 90.06 69 PRO A C 1
ATOM 527 O O . PRO A 1 69 ? -2.176 -26.109 -8.172 1 90.06 69 PRO A O 1
ATOM 530 N N . ASP A 1 70 ? -2.766 -24.094 -7.512 1 88.69 70 ASP A N 1
ATOM 531 C CA . ASP A 1 70 ? -3.57 -24.609 -6.406 1 88.69 70 ASP A CA 1
ATOM 532 C C . ASP A 1 70 ? -4.914 -25.125 -6.906 1 88.69 70 ASP A C 1
ATOM 534 O O . ASP A 1 70 ? -5.652 -25.766 -6.156 1 88.69 70 ASP A O 1
ATOM 538 N N . GLY A 1 71 ? -5.234 -24.859 -8.109 1 87.06 71 GLY A N 1
ATOM 539 C CA . GLY A 1 71 ? -6.445 -25.391 -8.711 1 87.06 71 GLY A CA 1
ATOM 540 C C . GLY A 1 71 ? -7.691 -24.609 -8.344 1 87.06 71 GLY A C 1
ATOM 541 O O . GLY A 1 71 ? -8.797 -24.969 -8.758 1 87.06 71 GLY A O 1
ATOM 542 N N . ASP A 1 72 ? -7.699 -23.719 -7.547 1 87.38 72 ASP A N 1
ATOM 543 C CA . ASP A 1 72 ? -8.82 -22.906 -7.066 1 87.38 72 ASP A CA 1
ATOM 544 C C . ASP A 1 72 ? -8.734 -21.484 -7.586 1 87.38 72 ASP A C 1
ATOM 546 O O . ASP A 1 72 ? -9.383 -21.125 -8.578 1 87.38 72 ASP A O 1
ATOM 550 N N . GLU A 1 73 ? -7.816 -20.766 -7.176 1 82.81 73 GLU A N 1
ATOM 551 C CA . GLU A 1 73 ? -7.609 -19.391 -7.598 1 82.81 73 GLU A CA 1
ATOM 552 C C . GLU A 1 73 ? -6.734 -19.312 -8.852 1 82.81 73 GLU A C 1
ATOM 554 O O . GLU A 1 73 ? -6.852 -18.375 -9.641 1 82.81 73 GLU A O 1
ATOM 559 N N . THR A 1 74 ? -5.859 -20.297 -8.914 1 85.19 74 THR A N 1
ATOM 560 C CA . THR A 1 74 ? -4.918 -20.391 -10.031 1 85.19 74 THR A CA 1
ATOM 561 C C . THR A 1 74 ? -5.098 -21.703 -10.789 1 85.19 74 THR A C 1
ATOM 563 O O . THR A 1 74 ? -5.008 -22.781 -10.203 1 85.19 74 THR A O 1
ATOM 566 N N . THR A 1 75 ? -5.27 -21.484 -12.07 1 84.81 75 THR A N 1
ATOM 567 C CA . THR A 1 75 ? -5.586 -22.688 -12.844 1 84.81 75 THR A CA 1
ATOM 568 C C . THR A 1 75 ? -4.359 -23.172 -13.609 1 84.81 75 THR A C 1
ATOM 570 O O . THR A 1 75 ? -4.301 -24.328 -14.023 1 84.81 75 THR A O 1
ATOM 573 N N . ALA A 1 76 ? -3.477 -22.297 -13.836 1 84.38 76 ALA A N 1
ATOM 574 C CA . ALA A 1 76 ? -2.246 -22.672 -14.523 1 84.38 76 ALA A CA 1
ATOM 575 C C . ALA A 1 76 ? -1.071 -21.828 -14.055 1 84.38 76 ALA A C 1
ATOM 577 O O . ALA A 1 76 ? -1.249 -20.656 -13.695 1 84.38 76 ALA A O 1
ATOM 578 N N . VAL A 1 77 ? 0.048 -22.438 -13.992 1 87.12 77 VAL A N 1
ATOM 579 C CA . VAL A 1 77 ? 1.309 -21.766 -13.672 1 87.12 77 VAL A CA 1
ATOM 580 C C . VAL A 1 77 ? 2.424 -22.328 -14.555 1 87.12 77 VAL A C 1
ATOM 582 O O . VAL A 1 77 ? 2.541 -23.547 -14.719 1 87.12 77 VAL A O 1
ATOM 585 N N . ASP A 1 78 ? 3.109 -21.422 -15.141 1 84.88 78 ASP A N 1
ATOM 586 C CA . ASP A 1 78 ? 4.23 -21.844 -15.977 1 84.88 78 ASP A CA 1
ATOM 587 C C . ASP A 1 78 ? 5.344 -20.797 -15.969 1 84.88 78 ASP A C 1
ATOM 589 O O . ASP A 1 78 ? 5.152 -19.672 -15.477 1 84.88 78 ASP A O 1
ATOM 593 N N . PHE A 1 79 ? 6.559 -21.281 -16.422 1 86.5 79 PHE A N 1
ATOM 594 C CA . PHE A 1 79 ? 7.652 -20.359 -16.641 1 86.5 79 PHE A CA 1
ATOM 595 C C . PHE A 1 79 ? 7.641 -19.844 -18.078 1 86.5 79 PHE A C 1
ATOM 597 O O . PHE A 1 79 ? 7.441 -20.609 -19.016 1 86.5 79 PHE A O 1
ATOM 604 N N . PHE A 1 80 ? 7.703 -18.516 -18.203 1 85.25 80 PHE A N 1
ATOM 605 C CA . PHE A 1 80 ? 7.77 -17.906 -19.531 1 85.25 80 PHE A CA 1
ATOM 606 C C . PHE A 1 80 ? 9.039 -17.078 -19.688 1 85.25 80 PHE A C 1
ATOM 608 O O . PHE A 1 80 ? 9.516 -16.469 -18.719 1 85.25 80 PHE A O 1
ATOM 615 N N . GLU A 1 81 ? 9.562 -17.125 -20.891 1 84.56 81 GLU A N 1
ATOM 616 C CA . GLU A 1 81 ? 10.578 -16.125 -21.219 1 84.56 81 GLU A CA 1
ATOM 617 C C . GLU A 1 81 ? 10 -14.719 -21.172 1 84.56 81 GLU A C 1
ATOM 619 O O . GLU A 1 81 ? 8.82 -14.516 -21.438 1 84.56 81 GLU A O 1
A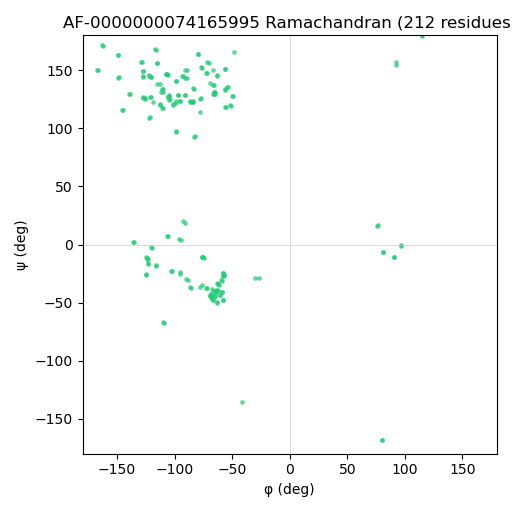TOM 624 N N . PRO A 1 82 ? 10.961 -13.875 -20.719 1 77.44 82 PRO A N 1
ATOM 625 C CA . PRO A 1 82 ? 10.469 -12.492 -20.734 1 77.44 82 PRO A CA 1
ATOM 626 C C . PRO A 1 82 ? 9.844 -12.102 -22.062 1 77.44 82 PRO A C 1
ATOM 628 O O . PRO A 1 82 ? 10.453 -12.297 -23.125 1 77.44 82 PRO A O 1
ATOM 631 N N . GLY A 1 83 ? 8.617 -11.586 -21.984 1 74.88 83 GLY A N 1
ATOM 632 C CA . GLY A 1 83 ? 7.957 -11.141 -23.203 1 74.88 83 GLY A CA 1
ATOM 633 C C . GLY A 1 83 ? 7.129 -12.227 -23.859 1 74.88 83 GLY A C 1
ATOM 634 O O . GLY A 1 83 ? 6.406 -11.961 -24.828 1 74.88 83 GLY A O 1
ATOM 635 N N . GLU A 1 84 ? 7.188 -13.453 -23.484 1 79.75 84 GLU A N 1
ATOM 636 C CA . GLU A 1 84 ? 6.465 -14.562 -24.125 1 79.75 84 GLU A CA 1
ATOM 637 C C . GLU A 1 84 ? 5.293 -15.016 -23.25 1 79.75 84 GLU A C 1
ATOM 639 O O . GLU A 1 84 ? 4.746 -16.094 -23.469 1 79.75 84 GLU A O 1
ATOM 644 N N . TYR A 1 85 ? 5.043 -14.273 -22.203 1 76.31 85 TYR A N 1
ATOM 645 C CA . TYR A 1 85 ? 3.918 -14.664 -21.359 1 76.31 85 TYR A CA 1
ATOM 646 C C . TYR A 1 85 ? 2.594 -14.273 -22.016 1 76.31 85 TYR A C 1
ATOM 648 O O . TYR A 1 85 ? 2.547 -13.375 -22.859 1 76.31 85 TYR A O 1
ATOM 656 N N . PRO A 1 86 ? 1.563 -15.031 -21.688 1 73.12 86 PRO A N 1
ATOM 657 C CA . PRO A 1 86 ? 0.256 -14.719 -22.266 1 73.12 86 PRO A CA 1
ATOM 658 C C . PRO A 1 86 ? -0.184 -13.281 -21.984 1 73.12 86 PRO A C 1
ATOM 660 O O . PRO A 1 86 ? 0.136 -12.734 -20.922 1 73.12 86 PRO A O 1
ATOM 663 N N . THR A 1 87 ? -0.613 -12.656 -22.953 1 64.69 87 THR A N 1
ATOM 664 C CA . THR A 1 87 ? -0.976 -11.25 -22.859 1 64.69 87 THR A CA 1
ATOM 665 C C . THR A 1 87 ? -2.297 -11.078 -22.109 1 64.69 87 THR A C 1
ATOM 667 O O . THR A 1 87 ? -2.688 -9.961 -21.781 1 64.69 87 THR A O 1
ATOM 670 N N . ASP A 1 88 ? -3.023 -12.125 -21.859 1 63.53 88 ASP A N 1
ATOM 671 C CA . ASP A 1 88 ? -4.32 -12 -21.188 1 63.53 88 ASP A CA 1
ATOM 672 C C . ASP A 1 88 ? -4.18 -12.125 -19.672 1 63.53 88 ASP A C 1
ATOM 674 O O . ASP A 1 88 ? -5.098 -12.594 -19 1 63.53 88 ASP A O 1
ATOM 678 N N . LEU A 1 89 ? -3.059 -11.961 -19.219 1 61.81 89 LEU A N 1
ATOM 679 C CA . LEU A 1 89 ? -2.893 -12.062 -17.766 1 61.81 89 LEU A CA 1
ATOM 680 C C . LEU A 1 89 ? -3.369 -10.789 -17.078 1 61.81 89 LEU A C 1
ATOM 682 O O . LEU A 1 89 ? -3.203 -9.688 -17.609 1 61.81 89 LEU A O 1
ATOM 686 N N . HIS A 1 90 ? -4.508 -11.023 -16.266 1 54.12 90 HIS A N 1
ATOM 687 C CA . HIS A 1 90 ? -4.855 -9.953 -15.328 1 54.12 90 HIS A CA 1
ATOM 688 C C . HIS A 1 90 ? -3.791 -9.797 -14.25 1 54.12 90 HIS A C 1
ATOM 690 O O . HIS A 1 90 ? -3.137 -10.766 -13.867 1 54.12 90 HIS A O 1
ATOM 696 N N . PRO A 1 91 ? -3.736 -8.359 -13.797 1 58.19 91 PRO A N 1
ATOM 697 C CA . PRO A 1 91 ? -3.697 -6.922 -14.07 1 58.19 91 PRO A CA 1
ATOM 698 C C . PRO A 1 91 ? -2.787 -6.566 -15.242 1 58.19 91 PRO A C 1
ATOM 700 O O . PRO A 1 91 ? -1.891 -7.34 -15.594 1 58.19 91 PRO A O 1
ATOM 703 N N . SER A 1 92 ? -1.773 -5.57 -15.531 1 66.69 92 SER A N 1
ATOM 704 C CA . SER A 1 92 ? -1.498 -4.844 -16.766 1 66.69 92 SER A CA 1
ATOM 705 C C . SER A 1 92 ? -0.096 -5.145 -17.281 1 66.69 92 SER A C 1
ATOM 707 O O . SER A 1 92 ? 0.78 -5.551 -16.516 1 66.69 92 SER A O 1
ATOM 709 N N . ASP A 1 93 ? 0.018 -5.605 -18.422 1 75.81 93 ASP A N 1
ATOM 710 C CA . ASP A 1 93 ? 1.258 -5.617 -19.188 1 75.81 93 ASP A CA 1
ATOM 711 C C . ASP A 1 93 ? 2.186 -4.484 -18.75 1 75.81 93 ASP A C 1
ATOM 713 O O . ASP A 1 93 ? 3.398 -4.676 -18.641 1 75.81 93 ASP A O 1
ATOM 717 N N . ASP A 1 94 ? 1.553 -3.625 -18.359 1 82.56 94 ASP A N 1
ATOM 718 C CA . ASP A 1 94 ? 2.346 -2.459 -17.984 1 82.56 94 ASP A CA 1
ATOM 719 C C . ASP A 1 94 ? 3.008 -2.664 -16.625 1 82.56 94 ASP A C 1
ATOM 721 O O . ASP A 1 94 ? 4.141 -2.229 -16.406 1 82.56 94 ASP A O 1
ATOM 725 N N . TRP A 1 95 ? 2.305 -3.344 -15.695 1 87.25 95 TRP A N 1
ATOM 726 C CA . TRP A 1 95 ? 2.877 -3.607 -14.375 1 87.25 95 TRP A CA 1
ATOM 727 C C . TRP A 1 95 ? 4.07 -4.551 -14.484 1 87.25 95 TRP A C 1
ATOM 729 O O . TRP A 1 95 ? 5.105 -4.328 -13.852 1 87.25 95 TRP A O 1
ATOM 739 N N . ILE A 1 96 ? 3.877 -5.484 -15.344 1 86.94 96 ILE A N 1
ATOM 740 C CA . ILE A 1 96 ? 4.941 -6.461 -15.555 1 86.94 96 ILE A CA 1
ATOM 741 C C . ILE A 1 96 ? 6.148 -5.781 -16.203 1 86.94 96 ILE A C 1
ATOM 743 O O . ILE A 1 96 ? 7.289 -6 -15.781 1 86.94 96 ILE A O 1
ATOM 747 N N . ALA A 1 97 ? 5.82 -4.992 -17.188 1 86.38 97 ALA A N 1
ATOM 748 C CA . ALA A 1 97 ? 6.895 -4.273 -17.875 1 86.38 97 ALA A CA 1
ATOM 749 C C . ALA A 1 97 ? 7.664 -3.387 -16.906 1 86.38 97 ALA A C 1
ATOM 751 O O . ALA A 1 97 ? 8.898 -3.342 -16.938 1 86.38 97 ALA A O 1
ATOM 752 N N . HIS A 1 98 ? 6.98 -2.756 -16.047 1 91.25 98 HIS A N 1
ATOM 753 C CA . HIS A 1 98 ? 7.648 -1.899 -15.07 1 91.25 98 HIS A CA 1
ATOM 754 C C . HIS A 1 98 ? 8.453 -2.725 -14.07 1 91.25 98 HIS A C 1
ATOM 756 O O . HIS A 1 98 ? 9.57 -2.352 -13.703 1 91.25 98 HIS A O 1
ATOM 762 N N . ALA A 1 99 ? 7.844 -3.766 -13.625 1 90.75 99 ALA A N 1
ATOM 763 C CA . ALA A 1 99 ? 8.539 -4.625 -12.664 1 90.75 99 ALA A CA 1
ATOM 764 C C . ALA A 1 99 ? 9.844 -5.16 -13.242 1 90.75 99 ALA A C 1
ATOM 766 O O . ALA A 1 99 ? 10.82 -5.352 -12.516 1 90.75 99 ALA A O 1
ATOM 767 N N . ARG A 1 100 ? 9.828 -5.34 -14.531 1 88.62 100 ARG A N 1
ATOM 768 C CA . ARG A 1 100 ? 10.992 -5.938 -15.188 1 88.62 100 ARG A CA 1
ATOM 769 C C . ARG A 1 100 ? 12.031 -4.875 -15.531 1 88.62 100 ARG A C 1
ATOM 771 O O . ARG A 1 100 ? 13.234 -5.125 -15.438 1 88.62 100 ARG A O 1
ATOM 778 N N . HIS A 1 101 ? 11.508 -3.701 -15.93 1 88 101 HIS A N 1
ATOM 779 C CA . HIS A 1 101 ? 12.438 -2.773 -16.562 1 88 101 HIS A CA 1
ATOM 780 C C . HIS A 1 101 ? 12.469 -1.438 -15.828 1 88 101 HIS A C 1
ATOM 782 O O . HIS A 1 101 ? 13.344 -0.604 -16.094 1 88 101 HIS A O 1
ATOM 788 N N . GLY A 1 102 ? 11.531 -1.271 -15.062 1 85.88 102 GLY A N 1
ATOM 789 C CA . GLY A 1 102 ? 11.422 0.026 -14.414 1 85.88 102 GLY A CA 1
ATOM 790 C C . GLY A 1 102 ? 12.477 0.25 -13.352 1 85.88 102 GLY A C 1
ATOM 791 O O . GLY A 1 102 ? 13.148 -0.693 -12.922 1 85.88 102 GLY A O 1
ATOM 792 N N . ASP A 1 103 ? 12.641 1.559 -13.156 1 88.12 103 ASP A N 1
ATOM 793 C CA . ASP A 1 103 ? 13.516 1.979 -12.062 1 88.12 103 ASP A CA 1
ATOM 794 C C . ASP A 1 103 ? 12.703 2.514 -10.883 1 88.12 103 ASP A C 1
ATOM 796 O O . ASP A 1 103 ? 11.781 3.314 -11.07 1 88.12 103 ASP A O 1
ATOM 800 N N . GLY A 1 104 ? 12.961 1.977 -9.742 1 90.75 104 GLY A N 1
ATOM 801 C CA . GLY A 1 104 ? 12.289 2.477 -8.562 1 90.75 104 GLY A CA 1
ATOM 802 C C . GLY A 1 104 ? 10.875 1.944 -8.414 1 90.75 104 GLY A C 1
ATOM 803 O O . GLY A 1 104 ? 10.508 0.949 -9.039 1 90.75 104 GLY A O 1
ATOM 804 N N . VAL A 1 105 ? 10.07 2.51 -7.512 1 95.75 105 VAL A N 1
ATOM 805 C CA . VAL A 1 105 ? 8.695 2.092 -7.227 1 95.75 105 VAL A CA 1
ATOM 806 C C . VAL A 1 105 ? 7.715 3.037 -7.914 1 95.75 105 VAL A C 1
ATOM 808 O O . VAL A 1 105 ? 7.754 4.25 -7.688 1 95.75 105 VAL A O 1
ATOM 811 N N . GLU A 1 106 ? 6.902 2.494 -8.781 1 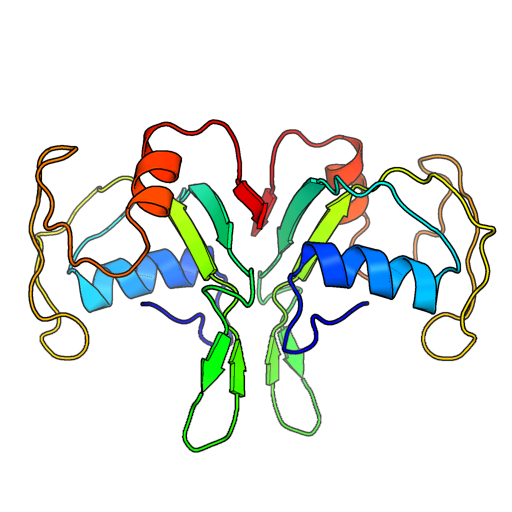94.62 106 GLU A N 1
ATOM 812 C CA . GLU A 1 106 ? 5.855 3.289 -9.422 1 94.62 106 GLU A CA 1
ATOM 813 C C . GLU A 1 106 ? 4.625 3.398 -8.531 1 94.62 106 GLU A C 1
ATOM 815 O O . GLU A 1 106 ? 4.18 2.404 -7.949 1 94.62 106 GLU A O 1
ATOM 820 N N . VAL A 1 107 ? 4.109 4.617 -8.422 1 94.94 107 VAL A N 1
ATOM 821 C CA . VAL A 1 107 ? 2.904 4.852 -7.633 1 94.94 107 VAL A CA 1
ATOM 822 C C . VAL A 1 107 ? 1.854 5.559 -8.484 1 94.94 107 VAL A C 1
ATOM 824 O O . VAL A 1 107 ? 2.135 6.594 -9.094 1 94.94 107 VAL A O 1
ATOM 827 N N . THR A 1 108 ? 0.663 4.953 -8.539 1 91.5 108 THR A N 1
ATOM 828 C CA . THR A 1 108 ? -0.403 5.59 -9.305 1 91.5 108 THR A CA 1
ATOM 829 C C . THR A 1 108 ? -1.669 5.719 -8.461 1 91.5 108 THR A C 1
ATOM 831 O O . THR A 1 108 ? -1.895 4.926 -7.547 1 91.5 108 THR A O 1
ATOM 834 N N . MET B 1 1 ? -3.908 10.492 10.906 1 67.75 1 MET B N 1
ATOM 835 C CA . MET B 1 1 ? -3.594 9.625 9.773 1 67.75 1 MET B CA 1
ATOM 836 C C . MET B 1 1 ? -4.727 9.633 8.75 1 67.75 1 MET B C 1
ATOM 838 O O . MET B 1 1 ? -5.902 9.641 9.125 1 67.75 1 MET B O 1
ATOM 842 N N . GLY B 1 2 ? -4.262 9.875 7.5 1 79.81 2 GLY B N 1
ATOM 843 C CA . GLY B 1 2 ? -5.266 9.961 6.453 1 79.81 2 GLY B CA 1
ATOM 844 C C . GLY B 1 2 ? -5.582 8.617 5.82 1 79.81 2 GLY B C 1
ATOM 845 O O . GLY B 1 2 ? -4.727 7.734 5.773 1 79.81 2 GLY B O 1
ATOM 846 N N . ARG B 1 3 ? -6.844 8.453 5.504 1 86 3 ARG B N 1
ATOM 847 C CA . ARG B 1 3 ? -7.309 7.246 4.824 1 86 3 ARG B CA 1
ATOM 848 C C . ARG B 1 3 ? -7.629 7.535 3.359 1 86 3 ARG B C 1
ATOM 850 O O . ARG B 1 3 ? -8.008 8.648 3.01 1 86 3 ARG B O 1
ATOM 857 N N . VAL B 1 4 ? -7.363 6.5 2.562 1 91.25 4 VAL B N 1
ATOM 858 C CA . VAL B 1 4 ? -7.746 6.602 1.158 1 91.25 4 VAL B CA 1
ATOM 859 C C . VAL B 1 4 ? -9.25 6.367 1.014 1 91.25 4 VAL B C 1
ATOM 861 O O . VAL B 1 4 ? -9.789 5.395 1.549 1 91.25 4 VAL B O 1
ATOM 864 N N . GLU B 1 5 ? -9.969 7.324 0.394 1 89.31 5 GLU B N 1
ATOM 865 C CA . GLU B 1 5 ? -11.398 7.168 0.143 1 89.31 5 GLU B CA 1
ATOM 866 C C . GLU B 1 5 ? -11.656 6.496 -1.202 1 89.31 5 GLU B C 1
ATOM 868 O O . GLU B 1 5 ? -10.844 6.613 -2.125 1 89.31 5 GLU B O 1
ATOM 873 N N . PRO B 1 6 ? -12.734 5.797 -1.246 1 87.38 6 PRO B N 1
ATOM 874 C CA . PRO B 1 6 ? -13.07 5.203 -2.545 1 87.38 6 PRO B CA 1
ATOM 875 C C . PRO B 1 6 ? -13.109 6.238 -3.67 1 87.38 6 PRO B C 1
ATOM 877 O O . PRO B 1 6 ? -13.602 7.352 -3.471 1 87.38 6 PRO B O 1
ATOM 880 N N . GLY B 1 7 ? -12.508 5.91 -4.832 1 92.44 7 GLY B N 1
ATOM 881 C CA . GLY B 1 7 ? -12.555 6.785 -5.992 1 92.44 7 GLY B CA 1
ATOM 882 C C . GLY B 1 7 ? -11.32 7.66 -6.125 1 92.44 7 GLY B C 1
ATOM 883 O O . GLY B 1 7 ? -11.188 8.406 -7.102 1 92.44 7 GLY B O 1
ATOM 884 N N . GLU B 1 8 ? -10.406 7.527 -5.203 1 94.38 8 GLU B N 1
ATOM 885 C CA . GLU B 1 8 ? -9.188 8.32 -5.336 1 94.38 8 GLU B CA 1
ATOM 886 C C . GLU B 1 8 ? -7.945 7.441 -5.207 1 94.38 8 GLU B C 1
ATOM 888 O O . GLU B 1 8 ? -8.016 6.34 -4.656 1 94.38 8 GLU B O 1
ATOM 893 N N . SER B 1 9 ? -6.867 7.957 -5.777 1 95.12 9 SER B N 1
ATOM 894 C CA . SER B 1 9 ? -5.574 7.297 -5.621 1 95.12 9 SER B CA 1
ATOM 895 C C . SER B 1 9 ? -4.945 7.633 -4.273 1 95.12 9 SER B C 1
ATOM 897 O O . SER B 1 9 ? -5.375 8.57 -3.598 1 95.12 9 SER B O 1
ATOM 899 N N . VAL B 1 10 ? -3.949 6.816 -3.92 1 95.5 10 VAL B N 1
ATOM 900 C CA . VAL B 1 10 ? -3.256 7.07 -2.662 1 95.5 10 VAL B CA 1
ATOM 901 C C . VAL B 1 10 ? -2.578 8.438 -2.711 1 95.5 10 VAL B C 1
ATOM 903 O O . VAL B 1 10 ? -2.514 9.141 -1.702 1 95.5 10 VAL B O 1
ATOM 906 N N . THR B 1 11 ? -2.09 8.875 -3.861 1 96.38 11 THR B N 1
ATOM 907 C CA . THR B 1 11 ? -1.419 10.172 -3.984 1 96.38 11 THR B CA 1
ATOM 908 C C . THR B 1 11 ? -2.426 11.312 -3.889 1 96.38 11 THR B C 1
ATOM 910 O O . THR B 1 11 ? -2.145 12.344 -3.273 1 96.38 11 THR B O 1
ATOM 913 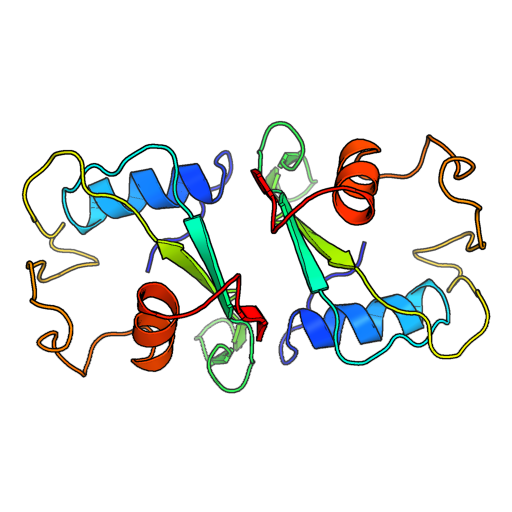N N . ASP B 1 12 ? -3.633 11.094 -4.48 1 96.06 12 ASP B N 1
ATOM 914 C CA . ASP B 1 12 ? -4.695 12.086 -4.336 1 96.06 12 ASP B CA 1
ATOM 915 C C . ASP B 1 12 ? -5.125 12.219 -2.877 1 96.06 12 ASP B C 1
ATOM 917 O O . ASP B 1 12 ? -5.379 13.32 -2.395 1 96.06 12 ASP B O 1
ATOM 921 N N . ALA B 1 13 ? -5.207 11.07 -2.256 1 96 13 ALA B N 1
ATOM 922 C CA . ALA B 1 13 ? -5.59 11.07 -0.845 1 96 13 ALA B CA 1
ATOM 923 C C . ALA B 1 13 ? -4.59 11.852 -0.002 1 96 13 ALA B C 1
ATOM 925 O O . ALA B 1 13 ? -4.977 12.625 0.878 1 96 13 ALA B O 1
ATOM 926 N N . VAL B 1 14 ? -3.262 11.648 -0.272 1 96.25 14 VAL B N 1
ATOM 927 C CA . VAL B 1 14 ? -2.221 12.359 0.464 1 96.25 14 VAL B CA 1
ATOM 928 C C . VAL B 1 14 ? -2.418 13.867 0.318 1 96.25 14 VAL B C 1
ATOM 930 O O . VAL B 1 14 ? -2.451 14.594 1.314 1 96.25 14 VAL B O 1
ATOM 933 N N . ARG B 1 15 ? -2.617 14.281 -0.9 1 96.56 15 ARG B N 1
ATOM 934 C CA . ARG B 1 15 ? -2.766 15.711 -1.158 1 96.56 15 ARG B CA 1
ATOM 935 C C . ARG B 1 15 ? -4.02 16.266 -0.49 1 96.56 15 ARG B C 1
ATOM 937 O O . ARG B 1 15 ? -3.994 17.344 0.1 1 96.56 15 ARG B O 1
ATOM 944 N N . ARG B 1 16 ? -5.086 15.547 -0.623 1 96.25 16 ARG B N 1
ATOM 945 C CA . ARG B 1 16 ? -6.336 15.977 -0.006 1 96.25 16 ARG B CA 1
ATOM 946 C C . ARG B 1 16 ? -6.211 16.016 1.514 1 96.25 16 ARG B C 1
ATOM 948 O O . ARG B 1 16 ? -6.555 17.016 2.143 1 96.25 16 ARG B O 1
ATOM 955 N N . GLU B 1 17 ? -5.707 14.938 2.123 1 95.81 17 GLU B N 1
ATOM 956 C CA . GLU B 1 17 ? -5.641 14.812 3.576 1 95.81 17 GLU B CA 1
ATOM 957 C C . GLU B 1 17 ? -4.707 15.867 4.176 1 95.81 17 GLU B C 1
ATOM 959 O O . GLU B 1 17 ? -4.961 16.375 5.27 1 95.81 17 GLU B O 1
ATOM 964 N N . VAL B 1 18 ? -3.557 16.172 3.531 1 95.38 18 VAL B N 1
ATOM 965 C CA . VAL B 1 18 ? -2.627 17.188 4.012 1 95.38 18 VAL B CA 1
ATOM 966 C C . VAL B 1 18 ? -3.309 18.547 4.012 1 95.38 18 VAL B C 1
ATOM 968 O O . VAL B 1 18 ? -3.146 19.328 4.949 1 95.38 18 VAL B O 1
ATOM 971 N N . ARG B 1 19 ? -4.094 18.766 2.963 1 95.56 19 ARG B N 1
ATOM 972 C CA . ARG B 1 19 ? -4.844 20.016 2.889 1 95.56 19 ARG B CA 1
ATOM 973 C C . ARG B 1 19 ? -5.902 20.094 3.984 1 95.56 19 ARG B C 1
ATOM 975 O O . ARG B 1 19 ? -6.023 21.094 4.68 1 95.56 19 ARG B O 1
ATOM 982 N N . GLU B 1 20 ? -6.664 19.016 4.141 1 94.44 20 GLU B N 1
ATOM 983 C CA . GLU B 1 20 ? -7.773 18.984 5.09 1 94.44 20 GLU B CA 1
ATOM 984 C C . GLU B 1 20 ? -7.27 19.031 6.531 1 94.44 20 GLU B C 1
ATOM 986 O O . GLU B 1 20 ? -7.812 19.781 7.355 1 94.44 20 GLU B O 1
ATOM 991 N N . GLU B 1 21 ? -6.215 18.312 6.891 1 93.38 21 GLU B N 1
ATOM 992 C CA . GLU B 1 21 ? -5.824 18.109 8.281 1 93.38 21 GLU B CA 1
ATOM 993 C C . GLU B 1 21 ? -4.766 19.125 8.703 1 93.38 21 GLU B C 1
ATOM 995 O O . GLU B 1 21 ? -4.578 19.375 9.898 1 93.38 21 GLU B O 1
ATOM 1000 N N . ALA B 1 22 ? -3.949 19.703 7.75 1 94.25 22 ALA B N 1
ATOM 1001 C CA . ALA B 1 22 ? -2.826 20.578 8.109 1 94.25 22 ALA B CA 1
ATOM 1002 C C . ALA B 1 22 ? -2.939 21.938 7.43 1 94.25 22 ALA B C 1
ATOM 1004 O O . ALA B 1 22 ? -2.168 22.844 7.727 1 94.25 22 ALA B O 1
ATOM 1005 N N . GLY B 1 23 ? -3.898 22.062 6.422 1 94.62 23 GLY B N 1
ATOM 1006 C CA . GLY B 1 23 ? -4.074 23.328 5.723 1 94.62 23 GLY B CA 1
ATOM 1007 C C . GLY B 1 23 ? -2.992 23.594 4.699 1 94.62 23 GLY B C 1
ATOM 1008 O O . GLY B 1 23 ? -2.791 24.75 4.289 1 94.62 23 GLY B O 1
ATOM 1009 N N . LEU B 1 24 ? -2.244 22.594 4.305 1 96 24 LEU B N 1
ATOM 1010 C CA . LEU B 1 24 ? -1.093 22.781 3.43 1 96 24 LEU B CA 1
ATOM 1011 C C . LEU B 1 24 ? -1.387 22.25 2.027 1 96 24 LEU B C 1
ATOM 1013 O O . LEU B 1 24 ? -2.158 21.312 1.86 1 96 24 LEU B O 1
ATOM 1017 N N . VAL B 1 25 ? -0.828 22.906 1.113 1 97 25 VAL B N 1
ATOM 1018 C CA . VAL B 1 25 ? -0.824 22.422 -0.265 1 97 25 VAL B CA 1
ATOM 1019 C C . VAL B 1 25 ? 0.555 21.875 -0.616 1 97 25 VAL B C 1
ATOM 1021 O O . VAL B 1 25 ? 1.57 22.531 -0.403 1 97 25 VAL B O 1
ATOM 1024 N N . VAL B 1 26 ? 0.555 20.688 -1.119 1 97.19 26 VAL B N 1
ATOM 1025 C CA . VAL B 1 26 ? 1.828 20.062 -1.455 1 97.19 26 VAL B CA 1
ATOM 1026 C C . VAL B 1 26 ? 1.914 19.844 -2.963 1 97.19 26 VAL B C 1
ATOM 1028 O O . VAL B 1 26 ? 0.896 19.844 -3.658 1 97.19 26 VAL B O 1
ATOM 1031 N N . ALA B 1 27 ? 3.133 19.75 -3.449 1 97 27 ALA B N 1
ATOM 1032 C CA . ALA B 1 27 ? 3.361 19.484 -4.867 1 97 27 ALA B CA 1
ATOM 1033 C C . ALA B 1 27 ? 2.668 18.203 -5.305 1 97 27 ALA B C 1
ATOM 1035 O O . ALA B 1 27 ? 2.52 17.266 -4.516 1 97 27 ALA B O 1
ATOM 1036 N N . PRO B 1 28 ? 2.307 18.156 -6.539 1 94.19 28 PRO B N 1
ATOM 1037 C CA . PRO B 1 28 ? 1.578 16.984 -7.023 1 94.19 28 PRO B CA 1
ATOM 1038 C C . PRO B 1 28 ? 2.4 15.703 -6.93 1 94.19 28 PRO B C 1
ATOM 1040 O O . PRO B 1 28 ? 1.841 14.617 -6.766 1 94.19 28 PRO B O 1
ATOM 1043 N N . ASP B 1 29 ? 3.709 15.906 -7.129 1 93.38 29 ASP B N 1
ATOM 1044 C CA . ASP B 1 29 ? 4.578 14.734 -7.102 1 93.38 29 ASP B CA 1
ATOM 1045 C C . ASP B 1 29 ? 4.957 14.359 -5.668 1 93.38 29 ASP B C 1
ATOM 1047 O O . ASP B 1 29 ? 5.961 14.844 -5.141 1 93.38 29 ASP B O 1
ATOM 1051 N N . VAL B 1 30 ? 4.195 13.484 -5.094 1 95 30 VAL B N 1
ATOM 1052 C CA . VAL B 1 30 ? 4.523 12.945 -3.775 1 95 30 VAL B CA 1
ATOM 1053 C C . VAL B 1 30 ? 5.328 11.656 -3.928 1 95 30 VAL B C 1
ATOM 1055 O O . VAL B 1 30 ? 5.117 10.898 -4.875 1 95 30 VAL B O 1
ATOM 1058 N N . GLU B 1 31 ? 6.254 11.477 -2.99 1 95.19 31 GLU B N 1
ATOM 1059 C CA . GLU B 1 31 ? 7.18 10.352 -3.1 1 95.19 31 GLU B CA 1
ATOM 1060 C C . GLU B 1 31 ? 6.941 9.328 -1.992 1 95.19 31 GLU B C 1
ATOM 1062 O O . GLU B 1 31 ? 7.035 9.656 -0.807 1 95.19 31 GLU B O 1
ATOM 1067 N N . LEU B 1 32 ? 6.629 8.117 -2.398 1 97.06 32 LEU B N 1
ATOM 1068 C CA . LEU B 1 32 ? 6.516 7.043 -1.422 1 97.06 32 LEU B CA 1
ATOM 1069 C C . LEU B 1 32 ? 7.867 6.734 -0.789 1 97.06 32 LEU B C 1
ATOM 1071 O O . LEU B 1 32 ? 8.852 6.516 -1.497 1 97.06 32 LEU B O 1
ATOM 1075 N N . THR B 1 33 ? 7.949 6.684 0.492 1 96 33 THR B N 1
ATOM 1076 C CA . THR B 1 33 ? 9.219 6.402 1.162 1 96 33 THR B CA 1
ATOM 1077 C C . THR B 1 33 ? 9.133 5.09 1.938 1 96 33 THR B C 1
ATOM 1079 O O . THR B 1 33 ? 10.164 4.523 2.316 1 96 33 THR B O 1
ATOM 1082 N N . GLY B 1 34 ? 7.91 4.699 2.158 1 95.69 34 GLY B N 1
ATOM 1083 C CA . GLY B 1 34 ? 7.797 3.465 2.914 1 95.69 34 GLY B CA 1
ATOM 1084 C C . GLY B 1 34 ? 6.402 2.869 2.883 1 95.69 34 GLY B C 1
ATOM 1085 O O . GLY B 1 34 ? 5.418 3.592 2.717 1 95.69 34 GLY B O 1
ATOM 1086 N N . VAL B 1 35 ? 6.293 1.564 2.984 1 96 35 VAL B N 1
ATOM 1087 C CA . VAL B 1 35 ? 5.094 0.775 3.246 1 96 35 VAL B CA 1
ATOM 1088 C C . VAL B 1 35 ? 5.293 -0.066 4.504 1 96 35 VAL B C 1
ATOM 1090 O O . VAL B 1 35 ? 6.039 -1.047 4.492 1 96 35 VAL B O 1
ATOM 1093 N N . TYR B 1 36 ? 4.629 0.291 5.523 1 93.5 36 TYR B N 1
ATOM 1094 C CA . TYR B 1 36 ? 4.828 -0.35 6.82 1 93.5 36 TYR B CA 1
ATOM 1095 C C . TYR B 1 36 ? 3.617 -1.188 7.207 1 93.5 36 TYR B C 1
ATOM 1097 O O . TYR B 1 36 ? 2.531 -0.649 7.438 1 93.5 36 TYR B O 1
ATOM 1105 N N . THR B 1 37 ? 3.873 -2.475 7.328 1 93.88 37 THR B N 1
ATOM 1106 C CA . THR B 1 37 ? 2.748 -3.389 7.488 1 93.88 37 THR B CA 1
ATOM 1107 C C . THR B 1 37 ? 3.033 -4.414 8.578 1 93.88 37 THR B C 1
ATOM 1109 O O . THR B 1 37 ? 2.256 -5.352 8.773 1 93.88 37 THR B O 1
ATOM 1112 N N . ASP B 1 38 ? 4.203 -4.332 9.266 1 93.06 38 ASP B N 1
ATOM 1113 C CA . ASP B 1 38 ? 4.555 -5.273 10.32 1 93.06 38 ASP B CA 1
ATOM 1114 C C . ASP B 1 38 ? 3.48 -5.312 11.406 1 93.06 38 ASP B C 1
ATOM 1116 O O . ASP B 1 38 ? 3.209 -4.301 12.055 1 93.06 38 ASP B O 1
ATOM 1120 N N . PRO B 1 39 ? 2.9 -6.477 11.555 1 93.12 39 PRO B N 1
ATOM 1121 C CA . PRO B 1 39 ? 1.827 -6.574 12.547 1 93.12 39 PRO B CA 1
ATOM 1122 C C . PRO B 1 39 ? 2.277 -6.152 13.945 1 93.12 39 PRO B C 1
ATOM 1124 O O . PRO B 1 39 ? 1.454 -5.73 14.766 1 93.12 39 PRO B O 1
ATOM 1127 N N . ALA B 1 40 ? 3.576 -6.277 14.258 1 91.5 40 ALA B N 1
ATOM 1128 C CA . ALA B 1 40 ? 4.086 -5.867 15.562 1 91.5 40 ALA B CA 1
ATOM 1129 C C . ALA B 1 40 ? 3.801 -4.395 15.828 1 91.5 40 ALA B C 1
ATOM 1131 O O . ALA B 1 40 ? 3.678 -3.975 16.984 1 91.5 40 ALA B O 1
ATOM 1132 N N . THR B 1 41 ? 3.648 -3.633 14.773 1 88.69 41 THR B N 1
ATOM 1133 C CA . THR B 1 41 ? 3.467 -2.197 14.961 1 88.69 41 THR B CA 1
ATOM 1134 C C . THR B 1 41 ? 2.17 -1.728 14.305 1 88.69 41 THR B C 1
ATOM 1136 O O . THR B 1 41 ? 1.715 -0.609 14.555 1 88.69 41 THR B O 1
ATOM 1139 N N . GLN B 1 42 ? 1.554 -2.568 13.477 1 91.19 42 GLN B N 1
ATOM 1140 C CA . GLN B 1 42 ? 0.449 -2.057 12.672 1 91.19 4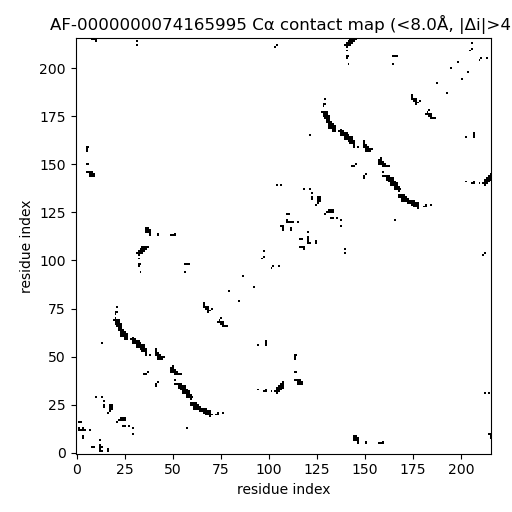2 GLN B CA 1
ATOM 1141 C C . GLN B 1 42 ? -0.846 -2.803 12.984 1 91.19 42 GLN B C 1
ATOM 1143 O O . GLN B 1 42 ? -1.891 -2.51 12.398 1 91.19 42 GLN B O 1
ATOM 1148 N N . LEU B 1 43 ? -0.751 -3.762 13.82 1 90.62 43 LEU B N 1
ATOM 1149 C CA . LEU B 1 43 ? -1.943 -4.492 14.234 1 90.62 43 LEU B CA 1
ATOM 1150 C C . LEU B 1 43 ? -2.508 -3.922 15.531 1 90.62 43 LEU B C 1
ATOM 1152 O O . LEU B 1 43 ? -1.788 -3.791 16.516 1 90.62 43 LEU B O 1
ATOM 1156 N N . PHE B 1 44 ? -3.793 -3.541 15.422 1 89.88 44 PHE B N 1
ATOM 1157 C CA . PHE B 1 44 ? -4.465 -2.918 16.562 1 89.88 44 PHE B CA 1
ATOM 1158 C C . PHE B 1 44 ? -5.773 -3.631 16.875 1 89.88 44 PHE B C 1
ATOM 1160 O O . PHE B 1 44 ? -6.469 -4.09 15.961 1 89.88 44 PHE B O 1
ATOM 1167 N N . ASP B 1 45 ? -6.098 -3.705 18.141 1 89.5 45 ASP B N 1
ATOM 1168 C CA . ASP B 1 45 ? -7.395 -4.23 18.547 1 89.5 45 ASP B CA 1
ATOM 1169 C C . ASP B 1 45 ? -8.453 -3.135 18.562 1 89.5 45 ASP B C 1
ATOM 1171 O O . ASP B 1 45 ? -8.219 -2.039 19.078 1 89.5 45 ASP B O 1
ATOM 1175 N N . THR B 1 46 ? -9.5 -3.406 17.797 1 89.25 46 THR B N 1
ATOM 1176 C CA . THR B 1 46 ? -10.633 -2.48 17.812 1 89.25 46 THR B CA 1
ATOM 1177 C C . THR B 1 46 ? -11.883 -3.164 18.344 1 89.25 46 THR B C 1
ATOM 1179 O O . THR B 1 46 ? -11.891 -4.371 18.578 1 89.25 46 THR B O 1
ATOM 1182 N N . SER B 1 47 ? -12.93 -2.346 18.641 1 91.69 47 SER B N 1
ATOM 1183 C CA . SER B 1 47 ? -14.203 -2.889 19.094 1 91.69 47 SER B CA 1
ATOM 1184 C C . SER B 1 47 ? -14.789 -3.865 18.078 1 91.69 47 SER B C 1
ATOM 1186 O O . SER B 1 47 ? -15.523 -4.781 18.453 1 91.69 47 SER B O 1
ATOM 1188 N N . ASP B 1 48 ? -14.516 -3.771 16.844 1 89.44 48 ASP B N 1
ATOM 1189 C CA . ASP B 1 48 ? -15.047 -4.582 15.742 1 89.44 48 ASP B CA 1
ATOM 1190 C C . ASP B 1 48 ? -14.094 -5.73 15.406 1 89.44 48 ASP B C 1
ATOM 1192 O O . ASP B 1 48 ? -14.32 -6.469 14.445 1 89.44 48 ASP B O 1
ATOM 1196 N N . GLY B 1 49 ? -13.016 -5.801 16.281 1 88.69 49 GLY B N 1
ATOM 1197 C CA . GLY B 1 49 ? -12.016 -6.824 16 1 88.69 49 GLY B CA 1
ATOM 1198 C C . GLY B 1 49 ? -10.664 -6.258 15.625 1 88.69 49 GLY B C 1
ATOM 1199 O O . GLY B 1 49 ? -10.469 -5.039 15.625 1 88.69 49 GLY B O 1
ATOM 1200 N N . PRO B 1 50 ? -9.734 -7.176 15.367 1 88.19 50 PRO B N 1
ATOM 1201 C CA . PRO B 1 50 ? -8.398 -6.707 14.992 1 88.19 50 PRO B CA 1
ATOM 1202 C C . PRO B 1 50 ? -8.383 -5.996 13.641 1 88.19 50 PRO B C 1
ATOM 1204 O O . PRO B 1 50 ? -9.109 -6.387 12.727 1 88.19 50 PRO B O 1
ATOM 1207 N N . MET B 1 51 ? -7.656 -4.91 13.656 1 89 51 MET B N 1
ATOM 1208 C CA . MET B 1 51 ? -7.457 -4.137 12.43 1 89 51 MET B CA 1
ATOM 1209 C C . MET B 1 51 ? -5.973 -3.904 12.172 1 89 51 MET B C 1
ATOM 1211 O O . MET B 1 51 ? -5.238 -3.498 13.07 1 89 51 MET B O 1
ATOM 1215 N N . GLN B 1 52 ? -5.582 -4.262 10.992 1 90.31 52 GLN B N 1
ATOM 1216 C CA . GLN B 1 52 ? -4.199 -4.023 10.586 1 90.31 52 GLN B CA 1
ATOM 1217 C C . GLN B 1 52 ? -4.121 -2.953 9.5 1 90.31 52 GLN B C 1
ATOM 1219 O O . GLN B 1 52 ? -4.879 -2.99 8.531 1 90.31 52 GLN B O 1
ATOM 1224 N N . TYR B 1 53 ? -3.209 -2.104 9.75 1 89.5 53 TYR B N 1
ATOM 1225 C CA . TYR B 1 53 ? -3.031 -1.031 8.781 1 89.5 53 TYR B CA 1
ATOM 1226 C C . TYR B 1 53 ? -1.871 -1.335 7.84 1 89.5 53 TYR B C 1
ATOM 1228 O O . TYR B 1 53 ? -0.86 -1.905 8.258 1 89.5 53 TYR B O 1
ATOM 1236 N N . LEU B 1 54 ? -2.086 -0.992 6.586 1 92 54 LEU B N 1
ATOM 1237 C CA . LEU B 1 54 ? -0.977 -0.838 5.652 1 92 54 LEU B CA 1
ATOM 1238 C C . LEU B 1 54 ? -0.596 0.631 5.496 1 92 54 LEU B C 1
ATOM 1240 O O . LEU B 1 54 ? -1.184 1.346 4.68 1 92 54 LEU B O 1
ATOM 1244 N N . ALA B 1 55 ? 0.363 0.934 6.215 1 93 55 ALA B N 1
ATOM 1245 C CA . ALA B 1 55 ? 0.713 2.352 6.262 1 93 55 ALA B CA 1
ATOM 1246 C C . ALA B 1 55 ? 1.628 2.729 5.098 1 93 55 ALA B C 1
ATOM 1248 O O . ALA B 1 55 ? 2.678 2.113 4.902 1 93 55 ALA B O 1
ATOM 1249 N N . HIS B 1 56 ? 1.19 3.672 4.344 1 95.06 56 HIS B N 1
ATOM 1250 C CA . HIS B 1 56 ? 2.008 4.277 3.297 1 95.06 56 HIS B CA 1
ATOM 1251 C C . HIS B 1 56 ? 2.514 5.652 3.723 1 95.06 56 HIS B C 1
ATOM 1253 O O . HIS B 1 56 ? 1.722 6.523 4.094 1 95.06 56 HIS B O 1
ATOM 1259 N N . VAL B 1 57 ? 3.793 5.844 3.672 1 94.62 57 VAL B N 1
ATOM 1260 C CA . VAL B 1 57 ? 4.402 7.109 4.059 1 94.62 57 VAL B CA 1
ATOM 1261 C C . VAL B 1 57 ? 4.977 7.805 2.826 1 94.62 57 VAL B C 1
ATOM 1263 O O . VAL B 1 57 ? 5.684 7.188 2.029 1 94.62 57 VAL B O 1
ATOM 1266 N N . PHE B 1 58 ? 4.637 9.07 2.717 1 95.62 58 PHE B N 1
ATOM 1267 C CA . PHE B 1 58 ? 5.066 9.859 1.566 1 95.62 58 PHE B CA 1
ATOM 1268 C C . PHE B 1 58 ? 5.859 11.086 2.012 1 95.62 58 PHE B C 1
ATOM 1270 O O . PHE B 1 58 ? 5.602 11.641 3.08 1 95.62 58 PHE B O 1
ATOM 1277 N N . ARG B 1 59 ? 6.773 11.375 1.189 1 94.12 59 ARG B N 1
ATOM 1278 C CA . ARG B 1 59 ? 7.445 12.664 1.26 1 94.12 59 ARG B CA 1
ATOM 1279 C C . ARG B 1 59 ? 6.836 13.656 0.271 1 94.12 59 ARG B C 1
ATOM 1281 O O . ARG B 1 59 ? 6.594 13.312 -0.889 1 94.12 59 ARG B O 1
ATOM 1288 N N . CYS B 1 60 ? 6.508 14.797 0.815 1 94.5 60 CYS B N 1
ATOM 1289 C CA . CYS B 1 60 ? 5.867 15.82 0.001 1 94.5 60 CYS B CA 1
ATOM 1290 C C . CYS B 1 60 ? 6.609 17.141 0.111 1 94.5 60 CYS B C 1
ATOM 1292 O O . CYS B 1 60 ? 7.195 17.453 1.151 1 94.5 60 CYS B O 1
ATOM 1294 N N . ALA B 1 61 ? 6.531 17.891 -1.004 1 95 61 ALA B N 1
ATOM 1295 C CA . ALA B 1 61 ? 7.074 19.25 -0.98 1 95 61 ALA B CA 1
ATOM 1296 C C . ALA B 1 61 ? 5.969 20.281 -0.761 1 95 61 ALA B C 1
ATOM 1298 O O . ALA B 1 61 ? 4.961 20.266 -1.468 1 95 61 ALA B O 1
ATOM 1299 N N . TRP B 1 62 ? 6.117 21.031 0.256 1 94.69 62 TRP B N 1
ATOM 1300 C CA . TRP B 1 62 ? 5.184 22.125 0.516 1 94.69 62 TRP B CA 1
ATOM 1301 C C . TRP B 1 62 ? 5.266 23.188 -0.578 1 94.69 62 TRP B C 1
ATOM 1303 O O . TRP B 1 62 ? 6.359 23.641 -0.931 1 94.69 62 TRP B O 1
ATOM 1313 N N . VAL B 1 63 ? 4.117 23.578 -1.098 1 96.94 63 VAL B N 1
ATOM 1314 C CA . VAL B 1 63 ? 4.172 24.547 -2.176 1 96.94 63 VAL B CA 1
ATOM 1315 C C . VAL B 1 63 ? 3.307 25.766 -1.82 1 96.94 63 VAL B C 1
ATOM 1317 O O . VAL B 1 63 ? 3.525 26.859 -2.332 1 96.94 63 VAL B O 1
ATOM 1320 N N . ASP B 1 64 ? 2.322 25.562 -1 1 96.69 64 ASP B N 1
ATOM 1321 C CA . ASP B 1 64 ? 1.454 26.656 -0.591 1 96.69 64 ASP B CA 1
ATOM 1322 C C . ASP B 1 64 ? 0.68 26.297 0.676 1 96.69 64 ASP B C 1
ATOM 1324 O O . ASP B 1 64 ? 0.75 25.172 1.158 1 96.69 64 ASP B O 1
ATOM 1328 N N . GLY B 1 65 ? 0.015 27.297 1.224 1 95 65 GLY B N 1
ATOM 1329 C CA . GLY B 1 65 ? -0.784 27.094 2.422 1 95 65 GLY B CA 1
ATOM 1330 C C . GLY B 1 65 ? -0.026 27.375 3.701 1 95 65 GLY B C 1
ATOM 1331 O O . GLY B 1 65 ? 1.207 27.391 3.711 1 95 65 GLY B O 1
ATOM 1332 N N . ASP B 1 66 ? -0.823 27.719 4.738 1 93.62 66 ASP B N 1
ATOM 1333 C CA . ASP B 1 66 ? -0.293 27.922 6.082 1 93.62 66 ASP B CA 1
ATOM 1334 C C . ASP B 1 66 ? -0.802 26.844 7.043 1 93.62 66 ASP B C 1
ATOM 1336 O O . ASP B 1 66 ? -1.955 26.422 6.949 1 93.62 66 ASP B O 1
ATOM 1340 N N . PRO B 1 67 ? 0.173 26.375 7.895 1 92 67 PRO B N 1
ATOM 1341 C CA . PRO B 1 67 ? -0.252 25.328 8.828 1 92 67 PRO B CA 1
ATOM 1342 C C . PRO B 1 67 ? -1.509 25.719 9.609 1 92 67 PRO B C 1
ATOM 1344 O O . PRO B 1 67 ? -1.514 26.719 10.328 1 92 67 PRO B O 1
ATOM 1347 N N . GLU B 1 68 ? -2.504 24.953 9.453 1 93 68 GLU B N 1
ATOM 1348 C CA . GLU B 1 68 ? -3.775 25.109 10.156 1 93 68 GLU B CA 1
ATOM 1349 C C . GLU B 1 68 ? -4.398 23.75 10.453 1 93 68 GLU B C 1
ATOM 1351 O O . GLU B 1 68 ? -4.793 23.016 9.539 1 93 68 GLU B O 1
ATOM 1356 N N . PRO B 1 69 ? -4.504 23.453 11.734 1 90.12 69 PRO B N 1
ATOM 1357 C CA . PRO B 1 69 ? -5.148 22.188 12.062 1 90.12 69 PRO B CA 1
ATOM 1358 C C . PRO B 1 69 ? -6.656 22.203 11.82 1 90.12 69 PRO B C 1
ATOM 1360 O O . PRO B 1 69 ? -7.285 23.266 11.914 1 90.12 69 PRO B O 1
ATOM 1363 N N . ASP B 1 70 ? -7.219 21.109 11.453 1 88.75 70 ASP B N 1
ATOM 1364 C CA . ASP B 1 70 ? -8.656 21.047 11.203 1 88.75 70 ASP B CA 1
ATOM 1365 C C . ASP B 1 70 ? -9.438 21.016 12.516 1 88.75 70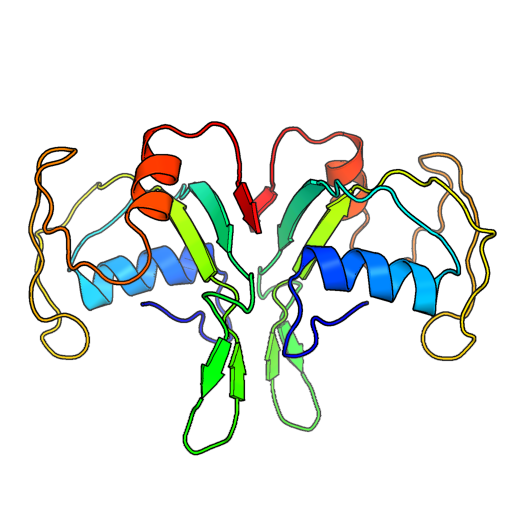 ASP B C 1
ATOM 1367 O O . ASP B 1 70 ? -10.664 21.156 12.508 1 88.75 70 ASP B O 1
ATOM 1371 N N . GLY B 1 71 ? -8.773 20.844 13.578 1 87.12 71 GLY B N 1
ATOM 1372 C CA . GLY B 1 71 ? -9.414 20.891 14.883 1 87.12 71 GLY B CA 1
ATOM 1373 C C . GLY B 1 71 ? -10.117 19.609 15.258 1 87.12 71 GLY B C 1
ATOM 1374 O O . GLY B 1 71 ? -10.727 19.516 16.328 1 87.12 71 GLY B O 1
ATOM 1375 N N . ASP B 1 72 ? -10.25 18.656 14.5 1 87.19 72 ASP B N 1
ATOM 1376 C CA . ASP B 1 72 ? -10.945 17.391 14.711 1 87.19 72 ASP B CA 1
ATOM 1377 C C . ASP B 1 72 ? -9.953 16.234 14.82 1 87.19 72 ASP B C 1
ATOM 1379 O O . ASP B 1 72 ? -9.602 15.812 15.922 1 87.19 72 ASP B O 1
ATOM 1383 N N . GLU B 1 73 ? -9.305 15.953 13.812 1 82.81 73 GLU B N 1
ATOM 1384 C CA . GLU B 1 73 ? -8.32 14.875 13.781 1 82.81 73 GLU B CA 1
ATOM 1385 C C . GLU B 1 73 ? -6.93 15.383 14.164 1 82.81 73 GLU B C 1
ATOM 1387 O O . GLU B 1 73 ? -6.105 14.617 14.672 1 82.81 73 GLU B O 1
ATOM 1392 N N . THR B 1 74 ? -6.738 16.656 13.836 1 85.31 74 THR B N 1
ATOM 1393 C CA . THR B 1 74 ? -5.461 17.297 14.102 1 85.31 74 THR B CA 1
ATOM 1394 C C . THR B 1 74 ? -5.652 18.516 15.008 1 85.31 74 THR B C 1
ATOM 1396 O O . THR B 1 74 ? -6.422 19.422 14.688 1 85.31 74 THR B O 1
ATOM 1399 N N . THR B 1 75 ? -4.867 18.453 16.047 1 85 75 THR B N 1
ATOM 1400 C CA . THR B 1 75 ? -5.086 19.516 17.031 1 85 75 THR B CA 1
ATOM 1401 C C . THR B 1 75 ? -4.016 20.594 16.922 1 85 75 THR B C 1
ATOM 1403 O O . THR B 1 75 ? -4.203 21.703 17.391 1 85 75 THR B O 1
ATOM 1406 N N . ALA B 1 76 ? -2.924 20.234 16.391 1 84.56 76 ALA B N 1
ATOM 1407 C CA . ALA B 1 76 ? -1.849 21.203 16.188 1 84.56 76 ALA B CA 1
ATOM 1408 C C . ALA B 1 76 ? -1.019 20.859 14.961 1 84.56 76 ALA B C 1
ATOM 1410 O O . ALA B 1 76 ? -0.869 19.688 14.602 1 84.56 76 ALA B O 1
ATOM 1411 N N . VAL B 1 77 ? -0.618 21.875 14.305 1 87.25 77 VAL B N 1
ATOM 1412 C CA . VAL B 1 77 ? 0.284 21.766 13.164 1 87.25 77 VAL B CA 1
ATOM 1413 C C . VAL B 1 77 ? 1.327 22.891 13.227 1 87.25 77 VAL B C 1
ATOM 1415 O O . VAL B 1 77 ? 0.99 24.047 13.461 1 87.25 77 VAL B O 1
ATOM 1418 N N . ASP B 1 78 ? 2.549 22.469 13.094 1 85.12 78 ASP B N 1
ATOM 1419 C CA . ASP B 1 78 ? 3.629 23.438 13.102 1 85.12 78 ASP B CA 1
ATOM 1420 C C . ASP B 1 78 ? 4.797 22.984 12.234 1 85.12 78 ASP B C 1
ATOM 1422 O O . ASP B 1 78 ? 4.832 21.828 11.789 1 85.12 78 ASP B O 1
ATOM 1426 N N . PHE B 1 79 ? 5.656 24 11.922 1 86.5 79 PHE B N 1
ATOM 1427 C CA . PHE B 1 79 ? 6.914 23.672 11.258 1 86.5 79 PHE B CA 1
ATOM 1428 C C . PHE B 1 79 ? 8.016 23.438 12.281 1 86.5 79 PHE B C 1
ATOM 1430 O O . PHE B 1 79 ? 8.141 24.188 13.258 1 86.5 79 PHE B O 1
ATOM 1437 N N . PHE B 1 80 ? 8.688 22.297 12.133 1 85.44 80 PHE B N 1
ATOM 1438 C CA . PHE B 1 80 ? 9.812 22 13.008 1 85.44 80 PHE B CA 1
ATOM 1439 C C . PHE B 1 80 ? 11.102 21.812 12.203 1 85.44 80 PHE B C 1
ATOM 1441 O O . PHE B 1 80 ? 11.07 21.328 11.078 1 85.44 80 PHE B O 1
ATOM 1448 N N . GLU B 1 81 ? 12.18 22.266 12.82 1 84.56 81 GLU B N 1
ATOM 1449 C CA . GLU B 1 81 ? 13.469 21.859 12.266 1 84.56 81 GLU B CA 1
ATOM 1450 C C . GLU B 1 81 ? 13.664 20.344 12.359 1 84.56 81 GLU B C 1
ATOM 1452 O O . GLU B 1 81 ? 13.141 19.703 13.273 1 84.56 81 GLU B O 1
ATOM 1457 N N . PRO B 1 82 ? 14.359 19.922 11.281 1 77.69 82 PRO B N 1
ATOM 1458 C CA . PRO B 1 82 ? 14.625 18.484 11.375 1 77.69 82 PRO B CA 1
ATOM 1459 C C . PRO B 1 82 ? 15.211 18.078 12.727 1 77.69 82 PRO B C 1
ATOM 1461 O O . PRO B 1 82 ? 16.188 18.688 13.188 1 77.69 82 PRO B O 1
ATOM 1464 N N . GLY B 1 83 ? 14.562 17.078 13.336 1 74.88 83 GLY B N 1
ATOM 1465 C CA . GLY B 1 83 ? 15.078 16.594 14.602 1 74.88 83 GLY B CA 1
ATOM 1466 C C . GLY B 1 83 ? 14.484 17.312 15.805 1 74.88 83 GLY B C 1
ATOM 1467 O O . GLY B 1 83 ? 14.711 16.906 16.938 1 74.88 83 GLY B O 1
ATOM 1468 N N . GLU B 1 84 ? 13.773 18.375 15.672 1 79.81 84 GLU B N 1
ATOM 1469 C CA . GLU B 1 84 ? 13.227 19.156 16.781 1 79.81 84 GLU B CA 1
ATOM 1470 C C . GLU B 1 84 ? 11.719 18.922 16.922 1 79.81 84 GLU B C 1
ATOM 1472 O O . GLU B 1 84 ? 11.031 19.703 17.594 1 79.81 84 GLU B O 1
ATOM 1477 N N . TYR B 1 85 ? 11.219 17.969 16.156 1 76.56 85 TYR B N 1
ATOM 1478 C CA . TYR B 1 85 ? 9.789 17.703 16.281 1 76.56 85 TYR B CA 1
ATOM 1479 C C . TYR B 1 85 ? 9.492 16.891 17.531 1 76.56 85 TYR B C 1
ATOM 1481 O O . TYR B 1 85 ? 10.367 16.203 18.047 1 76.56 85 TYR B O 1
ATOM 1489 N N . PRO B 1 86 ? 8.297 17.078 18.031 1 73.44 86 PRO B N 1
ATOM 1490 C CA . PRO B 1 86 ? 7.93 16.328 19.234 1 73.44 86 PRO B CA 1
ATOM 1491 C C . PRO B 1 86 ? 8.07 14.82 19.047 1 73.44 86 PRO B C 1
ATOM 1493 O O . PRO B 1 86 ? 7.859 14.305 17.953 1 73.44 86 PRO B O 1
ATOM 1496 N N . THR B 1 87 ? 8.641 14.203 19.953 1 65.75 87 THR B N 1
ATOM 1497 C CA . THR B 1 87 ? 8.945 12.781 19.859 1 65.75 87 THR B CA 1
ATOM 1498 C C . THR B 1 87 ? 7.684 11.945 20.062 1 65.75 87 THR B C 1
ATOM 1500 O O . THR B 1 87 ? 7.699 10.727 19.859 1 65.75 87 THR B O 1
ATOM 1503 N N . ASP B 1 88 ? 6.59 12.508 20.484 1 64.56 88 ASP B N 1
ATOM 1504 C CA . ASP B 1 88 ? 5.379 11.742 20.734 1 64.56 88 ASP B CA 1
ATOM 1505 C C . ASP B 1 88 ? 4.477 11.711 19.5 1 64.56 88 ASP B C 1
ATOM 1507 O O . ASP B 1 88 ? 3.256 11.594 19.625 1 64.56 88 ASP B O 1
ATOM 1511 N N . LEU B 1 89 ? 5.047 11.969 18.406 1 62.84 89 LEU B N 1
ATOM 1512 C CA . LEU B 1 89 ? 4.223 11.961 17.203 1 62.84 89 LEU B CA 1
ATOM 1513 C C . LEU B 1 89 ? 4.066 10.539 16.656 1 62.84 89 LEU B C 1
ATOM 1515 O O . LEU B 1 89 ? 4.988 9.734 16.766 1 62.84 89 LEU B O 1
ATOM 1519 N N . HIS B 1 90 ? 2.719 10.188 16.578 1 57.94 90 HIS B N 1
ATOM 1520 C CA . HIS B 1 90 ? 2.473 9.023 15.734 1 57.94 90 HIS B CA 1
ATOM 1521 C C . HIS B 1 90 ? 2.719 9.344 14.266 1 57.94 90 HIS B C 1
ATOM 1523 O O . HIS B 1 90 ? 2.441 10.461 13.82 1 57.94 90 HIS B O 1
ATOM 1529 N N . PRO B 1 91 ? 3.338 8.547 13.328 1 60.81 91 PRO B N 1
ATOM 1530 C CA . PRO B 1 91 ? 4.246 7.434 13.07 1 60.81 91 PRO B CA 1
ATOM 1531 C C . PRO B 1 91 ? 5.551 7.535 13.852 1 60.81 91 PRO B C 1
ATOM 1533 O O . PRO B 1 91 ? 5.875 8.602 14.383 1 60.81 91 PRO B O 1
ATOM 1536 N N . SER B 1 92 ? 6.305 6.379 13.898 1 68.62 92 SER B N 1
ATOM 1537 C CA . SER B 1 92 ? 7.531 6.07 14.625 1 68.62 92 SER B CA 1
ATOM 1538 C C . SER B 1 92 ? 8.695 6.922 14.141 1 68.62 92 SER B C 1
ATOM 1540 O O . SER B 1 92 ? 8.734 7.328 12.977 1 68.62 92 SER B O 1
ATOM 1542 N N . ASP B 1 93 ? 9.352 7.523 15 1 76.12 93 ASP B N 1
ATOM 1543 C CA . ASP B 1 93 ? 10.617 8.219 14.773 1 76.12 93 ASP B CA 1
ATOM 1544 C C . ASP B 1 93 ? 11.414 7.559 13.656 1 76.12 93 ASP B C 1
ATOM 1546 O O . ASP B 1 93 ? 12.047 8.25 12.844 1 76.12 93 ASP B O 1
AT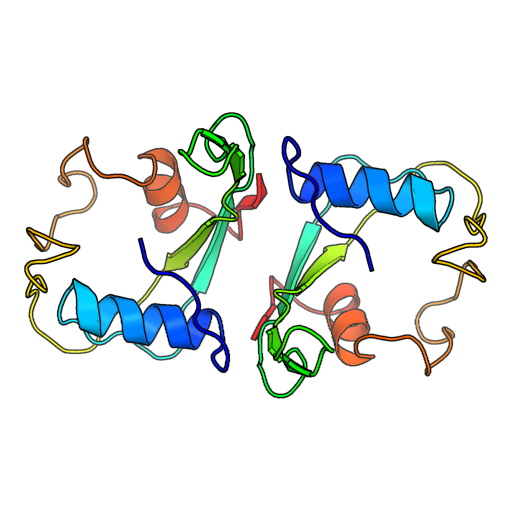OM 1550 N N . ASP B 1 94 ? 11.18 6.43 13.578 1 82.94 94 ASP B N 1
ATOM 1551 C CA . ASP B 1 94 ? 11.945 5.684 12.586 1 82.94 94 ASP B CA 1
ATOM 1552 C C . ASP B 1 94 ? 11.43 5.945 11.172 1 82.94 94 ASP B C 1
ATOM 1554 O O . ASP B 1 94 ? 12.203 6.012 10.219 1 82.94 94 ASP B O 1
ATOM 1558 N N . TRP B 1 95 ? 10.109 6.121 11.047 1 87.31 95 TRP B N 1
ATOM 1559 C CA . TRP B 1 95 ? 9.531 6.398 9.734 1 87.31 95 TRP B CA 1
ATOM 1560 C C . TRP B 1 95 ? 9.969 7.762 9.219 1 87.31 95 TRP B C 1
ATOM 1562 O O . TRP B 1 95 ? 10.336 7.906 8.055 1 87.31 95 TRP B O 1
ATOM 1572 N N . ILE B 1 96 ? 10.023 8.656 10.141 1 86.81 96 ILE B N 1
ATOM 1573 C CA . ILE B 1 96 ? 10.43 10.016 9.797 1 86.81 96 ILE B CA 1
ATOM 1574 C C . ILE B 1 96 ? 11.906 10.031 9.398 1 86.81 96 ILE B C 1
ATOM 1576 O O . ILE B 1 96 ? 12.281 10.648 8.398 1 86.81 96 ILE B O 1
ATOM 1580 N N . ALA B 1 97 ? 12.664 9.344 10.219 1 86.38 97 ALA B N 1
ATOM 1581 C CA . ALA B 1 97 ? 14.094 9.273 9.93 1 86.38 97 ALA B CA 1
ATOM 1582 C C . ALA B 1 97 ? 14.352 8.664 8.555 1 86.38 97 ALA B C 1
ATOM 1584 O O . ALA B 1 97 ? 15.188 9.156 7.797 1 86.38 97 ALA B O 1
ATOM 1585 N N . HIS B 1 98 ? 13.625 7.676 8.234 1 91.25 98 HIS B N 1
ATOM 1586 C CA . HIS B 1 98 ? 13.797 7.051 6.926 1 91.25 98 HIS B CA 1
ATOM 1587 C C . HIS B 1 98 ? 13.328 7.969 5.805 1 91.25 98 HIS B C 1
ATOM 1589 O O . HIS B 1 98 ? 13.977 8.062 4.762 1 91.25 98 HIS B O 1
ATOM 1595 N N . ALA B 1 99 ? 12.219 8.57 6.031 1 90.81 99 ALA B N 1
ATOM 1596 C CA . ALA B 1 99 ? 11.688 9.477 5.016 1 90.81 99 ALA B CA 1
ATOM 1597 C C . ALA B 1 99 ? 12.672 10.609 4.723 1 90.81 99 ALA B C 1
ATOM 1599 O O . ALA B 1 99 ? 12.766 11.086 3.59 1 90.81 99 ALA B O 1
ATOM 1600 N N . ARG B 1 100 ? 13.406 10.953 5.746 1 88.81 100 ARG B N 1
ATOM 1601 C CA . ARG B 1 100 ? 14.312 12.094 5.605 1 88.81 100 ARG B CA 1
ATOM 1602 C C . ARG B 1 100 ? 15.648 11.656 5.027 1 88.81 100 ARG B C 1
ATOM 1604 O O . ARG B 1 100 ? 16.266 12.383 4.242 1 88.81 100 ARG B O 1
ATOM 1611 N N . HIS B 1 101 ? 16.062 10.453 5.441 1 88.25 101 HIS B N 1
ATOM 1612 C CA . HIS B 1 101 ? 17.453 10.133 5.176 1 88.25 101 HIS B CA 1
ATOM 1613 C C . HIS B 1 101 ? 17.578 8.844 4.367 1 88.25 101 HIS B C 1
ATOM 1615 O O . HIS B 1 101 ? 18.672 8.523 3.869 1 88.25 101 HIS B O 1
ATOM 1621 N N . GLY B 1 102 ? 16.562 8.156 4.363 1 85.81 102 GLY B N 1
ATOM 1622 C CA . GLY B 1 102 ? 16.625 6.852 3.721 1 85.81 102 GLY B CA 1
ATOM 1623 C C . GLY B 1 102 ? 16.734 6.934 2.209 1 85.81 102 GLY B C 1
ATOM 1624 O O . GLY B 1 102 ? 16.484 7.988 1.622 1 85.81 102 GLY B O 1
ATOM 1625 N N . ASP B 1 103 ? 17.281 5.816 1.739 1 88.25 103 ASP B N 1
ATOM 1626 C CA . ASP B 1 103 ? 17.344 5.641 0.291 1 88.25 103 ASP B CA 1
ATOM 1627 C C . ASP B 1 103 ? 16.297 4.621 -0.172 1 88.25 103 ASP B C 1
ATOM 1629 O O . ASP B 1 103 ? 16.188 3.535 0.404 1 88.25 103 ASP B O 1
ATOM 1633 N N . GLY B 1 104 ? 15.508 5.008 -1.098 1 90.81 104 GLY B N 1
ATOM 1634 C CA . GLY B 1 104 ? 14.531 4.074 -1.642 1 90.81 104 GLY B CA 1
ATOM 1635 C C . GLY B 1 104 ? 13.297 3.918 -0.769 1 90.81 104 GLY B C 1
ATOM 1636 O O . GLY B 1 104 ? 13.047 4.746 0.11 1 90.81 104 GLY B O 1
ATOM 1637 N N . VAL B 1 105 ? 12.445 2.932 -1.027 1 95.75 105 VAL B N 1
ATOM 1638 C CA . VAL B 1 105 ? 11.211 2.674 -0.306 1 95.75 105 VAL B CA 1
ATOM 1639 C C . VAL B 1 105 ? 11.414 1.526 0.68 1 95.75 105 VAL B C 1
ATOM 1641 O O . VAL B 1 105 ? 11.82 0.429 0.289 1 95.75 105 VAL B O 1
ATOM 1644 N N . GLU B 1 106 ? 11.188 1.811 1.945 1 94.75 106 GLU B N 1
ATOM 1645 C CA . GLU B 1 106 ? 11.258 0.763 2.959 1 94.75 106 GLU B CA 1
ATOM 1646 C C . GLU B 1 106 ? 9.945 -0.008 3.045 1 94.75 106 GLU B C 1
ATOM 1648 O O . GLU B 1 106 ? 8.867 0.591 3.053 1 94.75 106 GLU B O 1
ATOM 1653 N N . VAL B 1 107 ? 10.062 -1.339 3.092 1 95 107 VAL B N 1
ATOM 1654 C CA . VAL B 1 107 ? 8.883 -2.189 3.215 1 95 107 VAL B CA 1
ATOM 1655 C C . VAL B 1 107 ? 9.047 -3.127 4.41 1 95 107 VAL B C 1
ATOM 1657 O O . VAL B 1 107 ? 10.055 -3.828 4.523 1 95 107 VAL B O 1
ATOM 1660 N N . THR B 1 108 ? 8.055 -3.076 5.285 1 91.31 108 THR B N 1
ATOM 1661 C CA . THR B 1 108 ? 8.117 -3.975 6.434 1 91.31 108 THR B CA 1
ATOM 1662 C C . THR B 1 108 ? 6.824 -4.773 6.566 1 91.31 108 THR B C 1
ATOM 1664 O O . THR B 1 108 ? 5.762 -4.316 6.152 1 91.31 108 THR B O 1
#

InterPro domains:
  IPR000086 NUDIX hydrolase domain [PF00293] (2-93)
  IPR000086 NUDIX hydrolase domain [PS51462] (1-102)
  IPR015797 NUDIX hydrolase-like domain superfamily [SSF55811] (2-96)
  IPR020084 NUDIX hydrolase, conserved site [PS00893] (2-23)

Organism: Halobacterium salinarum (strain ATCC 700922 / JCM 11081 / NRC-1) (NCBI:txid64091)